Protein AF-A0A2R5FMZ6-F1 (afdb_monomer_lite)

Secondary structure (DSSP, 8-state):
--HHHHHHHHHHH--HHHHHHHHT--GGGS-HHHHHHHHHHHHHHHHHHTTTTTSHHHHHH--TT-PBP-TTTTBTTBEEEEEE-TTSSSEEEEEE-SSHHHHHHHHHHHTTSTTSTTGGGG-SSHHHHHHHHHHTTS---TTHHHHHHTTHHHHHHHHHHHHHTT--S---S-EEEE--SEEETT-EEEEEEE--GGGTT-EEEEEETTB--S--EEPPTTSEEEEEEE-SS-EEEEEEEEETTEEEEEEEEEE----GGG--

Sequence (264 aa):
MSLLDDLVKNYFNKDLATVFIKVGIANEKITEINRQSLKEVTLAQWLLESARGKSDLAVNANNFAGLKWRFPDMKGFAEPLKIRVPSEPEEVEFCKFTDIDAFIIGYWKFLTRTPYKGLEDYTNTPENFLGFLKAKGYSSDPKYVSKVVDLLPEAQKLLANAGRVTIPASVEQLQLIRAPKEVELGQNFRVEGVARLADSGKVLSIMIDDQFPVASVTINQDGKWQFDFVFKQEGDRRMIITINDQTLEIRIKVVVPFDHKDIT

Radius of gyration: 20.72 Å; chains: 1; bounding box: 57×55×51 Å

pLDDT: mean 87.71, std 12.86, range [38.38, 98.75]

InterPro domains:
  IPR002901 Mannosyl-glycoprotein endo-beta-N-acetylglucosamidase-like domain [PF01832] (38-154)
  IPR051056 Glycosyl Hydrolase Family 73 [PTHR33308] (38-153)

Structure (mmCIF, N/CA/C/O backbone):
data_AF-A0A2R5FMZ6-F1
#
_entry.id   AF-A0A2R5FMZ6-F1
#
loop_
_atom_site.group_PDB
_atom_site.id
_atom_site.type_symbol
_atom_site.label_atom_id
_atom_site.label_alt_id
_atom_site.label_comp_id
_atom_site.label_asym_id
_atom_site.label_entity_id
_atom_site.label_seq_id
_atom_site.pdbx_PDB_ins_code
_atom_site.Cartn_x
_atom_site.Cartn_y
_atom_site.Cartn_z
_atom_site.occupancy
_atom_site.B_iso_or_equiv
_atom_site.auth_seq_id
_atom_site.auth_comp_id
_atom_site.auth_asym_id
_atom_site.auth_atom_id
_atom_site.pdbx_PDB_model_num
ATOM 1 N N . MET A 1 1 ? -0.471 19.942 -9.710 1.00 60.69 1 MET A N 1
ATOM 2 C CA . MET A 1 1 ? -0.499 18.726 -8.872 1.00 60.69 1 MET A CA 1
ATOM 3 C C . MET A 1 1 ? 0.862 18.074 -9.043 1.00 60.69 1 MET A C 1
ATOM 5 O O . MET A 1 1 ? 1.363 18.110 -10.163 1.00 60.69 1 MET A O 1
ATOM 9 N N . SER A 1 2 ? 1.542 17.663 -7.971 1.00 90.12 2 SER A N 1
ATOM 10 C CA . SER A 1 2 ? 2.847 17.002 -8.117 1.00 90.12 2 SER A CA 1
ATOM 11 C C . SER A 1 2 ? 2.657 15.547 -8.558 1.00 90.12 2 SER A C 1
ATOM 13 O O . SER A 1 2 ? 1.610 14.963 -8.292 1.00 90.12 2 SER A O 1
ATOM 15 N N . LEU A 1 3 ? 3.674 14.936 -9.177 1.00 95.44 3 LEU A N 1
ATOM 16 C CA . LEU A 1 3 ? 3.621 13.519 -9.565 1.00 95.44 3 LEU A CA 1
ATOM 17 C C . LEU A 1 3 ? 3.332 12.601 -8.361 1.00 95.44 3 LEU A C 1
ATOM 19 O O . LEU A 1 3 ? 2.659 11.581 -8.490 1.00 95.44 3 LEU A O 1
ATOM 23 N N . LEU A 1 4 ? 3.808 12.990 -7.174 1.00 96.81 4 LEU A N 1
ATOM 24 C CA . LEU A 1 4 ? 3.485 12.313 -5.924 1.00 96.81 4 LEU A CA 1
ATOM 25 C C . LEU A 1 4 ? 1.994 12.414 -5.586 1.00 96.81 4 LEU A C 1
ATOM 27 O O . LEU A 1 4 ? 1.394 11.409 -5.221 1.00 96.81 4 LEU A O 1
ATOM 31 N N . ASP A 1 5 ? 1.395 13.599 -5.704 1.00 94.06 5 ASP A N 1
ATOM 32 C CA . ASP A 1 5 ? -0.034 13.784 -5.426 1.00 94.06 5 ASP A CA 1
ATOM 33 C C . ASP A 1 5 ? -0.886 12.925 -6.368 1.00 94.06 5 ASP A C 1
ATOM 35 O O . ASP A 1 5 ? -1.843 12.287 -5.926 1.00 94.06 5 ASP A O 1
ATOM 39 N N . ASP A 1 6 ? -0.504 12.852 -7.647 1.00 95.44 6 ASP A N 1
ATOM 40 C CA . ASP A 1 6 ? -1.179 12.012 -8.636 1.00 95.44 6 ASP A CA 1
ATOM 41 C C . ASP A 1 6 ? -1.021 10.520 -8.301 1.00 95.44 6 ASP A C 1
ATOM 43 O O . ASP A 1 6 ? -1.998 9.770 -8.380 1.00 95.44 6 ASP A O 1
ATOM 47 N N . LEU A 1 7 ? 0.167 10.081 -7.863 1.00 97.81 7 LEU A N 1
ATOM 48 C CA . LEU A 1 7 ? 0.397 8.706 -7.402 1.00 97.81 7 LEU A CA 1
ATOM 49 C C . LEU A 1 7 ? -0.499 8.370 -6.211 1.00 97.81 7 LEU A C 1
ATOM 51 O O . LEU A 1 7 ? -1.211 7.366 -6.234 1.00 97.81 7 LEU A O 1
ATOM 55 N N . VAL A 1 8 ? -0.480 9.213 -5.177 1.00 96.56 8 VAL A N 1
ATOM 56 C CA . VAL A 1 8 ? -1.242 8.992 -3.944 1.00 96.56 8 VAL A CA 1
ATOM 57 C C . VAL A 1 8 ? -2.740 8.988 -4.245 1.00 96.56 8 VAL A C 1
ATOM 59 O O . VAL A 1 8 ? -3.447 8.099 -3.775 1.00 96.56 8 VAL A O 1
ATOM 62 N N . LYS A 1 9 ? -3.235 9.929 -5.060 1.00 91.25 9 LYS A N 1
ATOM 63 C CA . LYS A 1 9 ? -4.653 10.010 -5.431 1.00 91.25 9 LYS A CA 1
ATOM 64 C C . LYS A 1 9 ? -5.105 8.795 -6.236 1.00 91.25 9 LYS A C 1
ATOM 66 O O . LYS A 1 9 ? -6.158 8.233 -5.936 1.00 91.25 9 LYS A O 1
ATOM 71 N N . ASN A 1 10 ? -4.338 8.376 -7.243 1.00 94.62 10 ASN A N 1
ATOM 72 C CA . ASN A 1 10 ? -4.675 7.177 -8.011 1.00 94.62 10 ASN A CA 1
ATOM 73 C C . ASN A 1 10 ? -4.656 5.947 -7.109 1.00 94.62 10 ASN A C 1
ATOM 75 O O . ASN A 1 10 ? -5.621 5.186 -7.092 1.00 94.62 10 ASN A O 1
ATOM 79 N N . TYR A 1 11 ? -3.607 5.786 -6.300 1.00 96.50 11 TYR A N 1
ATOM 80 C CA . TYR A 1 11 ? -3.463 4.596 -5.478 1.00 96.50 11 TYR A CA 1
ATOM 81 C C . TYR A 1 11 ? -4.500 4.506 -4.359 1.00 96.50 11 TYR A C 1
ATOM 83 O O . TYR A 1 11 ? -5.050 3.430 -4.121 1.00 96.50 11 TYR A O 1
ATOM 91 N N . PHE A 1 12 ? -4.850 5.631 -3.732 1.00 90.06 12 PHE A N 1
ATOM 92 C CA . PHE A 1 12 ? -5.949 5.705 -2.772 1.00 90.06 12 PHE A CA 1
ATOM 93 C C . PHE A 1 12 ? -7.247 5.135 -3.364 1.00 90.06 12 PHE A C 1
ATOM 95 O O . PHE A 1 12 ? -7.858 4.265 -2.745 1.00 90.06 12 PHE A O 1
ATOM 102 N N . ASN A 1 13 ? -7.591 5.519 -4.596 1.00 87.25 13 ASN A N 1
ATOM 103 C CA . ASN A 1 13 ? -8.814 5.089 -5.280 1.00 87.25 13 ASN A CA 1
ATOM 104 C C . ASN A 1 13 ? -8.771 3.655 -5.845 1.00 87.25 13 ASN A C 1
ATOM 106 O O . ASN A 1 13 ? -9.793 3.162 -6.320 1.00 87.25 13 ASN A O 1
ATOM 110 N N . LYS A 1 14 ? -7.623 2.960 -5.826 1.00 92.31 14 LYS A N 1
ATOM 111 C CA . LYS A 1 14 ? -7.544 1.577 -6.324 1.00 92.31 14 LYS A CA 1
ATOM 112 C C . LYS A 1 14 ? -8.084 0.575 -5.320 1.00 92.31 14 LYS A C 1
ATOM 114 O O . LYS A 1 14 ? -7.561 0.457 -4.217 1.00 92.31 14 LYS A O 1
ATOM 119 N N . ASP A 1 15 ? -9.047 -0.234 -5.731 1.00 90.31 15 ASP A N 1
ATOM 120 C CA . ASP A 1 15 ? -9.374 -1.456 -5.005 1.00 90.31 15 ASP A CA 1
ATOM 121 C C . ASP A 1 15 ? -8.299 -2.524 -5.270 1.00 90.31 15 ASP A C 1
ATOM 123 O O . ASP A 1 15 ? -8.162 -3.033 -6.387 1.00 90.31 15 ASP A O 1
ATOM 127 N N . LEU A 1 16 ? -7.524 -2.863 -4.236 1.00 94.81 16 LEU A N 1
ATOM 128 C CA . LEU A 1 16 ? -6.476 -3.875 -4.349 1.00 94.81 16 LEU A CA 1
ATOM 129 C C . LEU A 1 16 ? -7.032 -5.274 -4.612 1.00 94.81 16 LEU A C 1
ATOM 131 O O . LEU A 1 16 ? -6.341 -6.050 -5.263 1.00 94.81 16 LEU A O 1
ATOM 135 N N . ALA A 1 17 ? -8.262 -5.595 -4.198 1.00 92.88 17 ALA A N 1
ATOM 136 C CA . ALA A 1 17 ? -8.852 -6.893 -4.518 1.00 92.88 17 ALA A CA 1
ATOM 137 C C . ALA A 1 17 ? -9.026 -7.048 -6.036 1.00 92.88 17 ALA A C 1
ATOM 139 O O . ALA A 1 17 ? -8.577 -8.034 -6.624 1.00 92.88 17 ALA A O 1
ATOM 140 N N . THR A 1 18 ? -9.576 -6.022 -6.691 1.00 95.62 18 THR A N 1
ATOM 141 C CA . THR A 1 18 ? -9.684 -5.964 -8.155 1.00 95.62 18 THR A CA 1
ATOM 142 C C . THR A 1 18 ? -8.315 -6.043 -8.842 1.00 95.62 18 THR A C 1
ATOM 144 O O . THR A 1 18 ? -8.158 -6.760 -9.834 1.00 95.62 18 THR A O 1
ATOM 147 N N . VAL A 1 19 ? -7.296 -5.347 -8.319 1.00 98.00 19 VAL A N 1
ATOM 148 C CA . VAL A 1 19 ? -5.931 -5.420 -8.872 1.00 98.00 19 VAL A CA 1
ATOM 149 C C . VAL A 1 19 ? -5.353 -6.829 -8.733 1.00 98.00 19 VAL A C 1
ATOM 151 O O . VAL A 1 19 ? -4.803 -7.349 -9.701 1.00 98.00 19 VAL A O 1
ATOM 154 N N . PHE A 1 20 ? -5.505 -7.467 -7.572 1.00 98.06 20 PHE A N 1
ATOM 155 C CA . PHE A 1 20 ? -4.983 -8.807 -7.294 1.00 98.06 20 PHE A CA 1
ATOM 156 C C . PHE A 1 20 ? -5.598 -9.858 -8.210 1.00 98.06 20 PHE A C 1
ATOM 158 O O . PHE A 1 20 ? -4.856 -10.615 -8.836 1.00 98.06 20 PHE A O 1
ATOM 165 N N . ILE A 1 21 ? -6.923 -9.827 -8.383 1.00 96.69 21 ILE A N 1
ATOM 166 C CA . ILE A 1 21 ? -7.630 -10.694 -9.335 1.00 96.69 21 ILE A CA 1
ATOM 167 C C . ILE A 1 21 ? -7.072 -10.495 -10.749 1.00 96.69 21 ILE A C 1
ATOM 169 O O . ILE A 1 21 ? -6.773 -11.466 -11.441 1.00 96.69 21 ILE A O 1
ATOM 173 N N . LYS A 1 22 ? -6.863 -9.239 -11.168 1.00 97.00 22 LYS A N 1
ATOM 174 C CA . LYS A 1 22 ? -6.340 -8.916 -12.503 1.00 97.00 22 LYS A CA 1
ATOM 175 C C . LYS A 1 22 ? -4.936 -9.474 -12.751 1.00 97.00 22 LYS A C 1
ATOM 177 O O . LYS A 1 22 ? -4.629 -9.839 -13.885 1.00 97.00 22 LYS A O 1
ATOM 182 N N . VAL A 1 23 ? -4.072 -9.504 -11.737 1.00 96.81 23 VAL A N 1
ATOM 183 C CA . VAL A 1 23 ? -2.671 -9.935 -11.903 1.00 96.81 23 VAL A CA 1
ATOM 184 C C . VAL A 1 23 ? -2.416 -11.393 -11.513 1.00 96.81 23 VAL A C 1
ATOM 186 O O . VAL A 1 23 ? -1.332 -11.901 -11.807 1.00 96.81 23 VAL A O 1
ATOM 189 N N . GLY A 1 24 ? -3.399 -12.068 -10.912 1.00 95.31 24 GLY A N 1
ATOM 190 C CA . GLY A 1 24 ? -3.307 -13.467 -10.487 1.00 95.31 24 GLY A CA 1
ATOM 191 C C . GLY A 1 24 ? -2.713 -13.664 -9.090 1.00 95.31 24 GLY A C 1
ATOM 192 O O . GLY A 1 24 ? -2.062 -14.677 -8.850 1.00 95.31 24 GLY A O 1
ATOM 193 N N . ILE A 1 25 ? -2.899 -12.702 -8.182 1.00 96.62 25 ILE A N 1
ATOM 194 C CA . ILE A 1 25 ? -2.632 -12.883 -6.746 1.00 96.62 25 ILE A CA 1
ATOM 195 C C . ILE A 1 25 ? -3.875 -13.515 -6.108 1.00 96.62 25 ILE A C 1
ATOM 197 O O . ILE A 1 25 ? -4.990 -13.069 -6.379 1.00 96.62 25 ILE A O 1
ATOM 201 N N . ALA A 1 26 ? -3.672 -14.522 -5.254 1.00 93.19 26 ALA A N 1
ATOM 202 C CA . ALA A 1 26 ? -4.713 -15.229 -4.503 1.00 93.19 26 ALA A CA 1
ATOM 203 C C . ALA A 1 26 ? -5.393 -14.303 -3.475 1.00 93.19 26 ALA A C 1
ATOM 205 O O . ALA A 1 26 ? -5.078 -14.312 -2.285 1.00 93.19 26 ALA A O 1
ATOM 206 N N . ASN A 1 27 ? -6.293 -13.438 -3.947 1.00 90.69 27 ASN A N 1
ATOM 207 C CA . ASN A 1 27 ? -6.962 -12.416 -3.143 1.00 90.69 27 ASN A CA 1
ATOM 208 C C . ASN A 1 27 ? -7.737 -13.006 -1.954 1.00 90.69 27 ASN A C 1
ATOM 210 O O . ASN A 1 27 ? -7.833 -12.366 -0.914 1.00 90.69 27 ASN A O 1
ATOM 214 N N . GLU A 1 28 ? -8.271 -14.215 -2.096 1.00 89.62 28 GLU A N 1
ATOM 215 C CA . GLU A 1 28 ? -8.977 -14.959 -1.054 1.00 89.62 28 GLU A CA 1
ATOM 216 C C . GLU A 1 28 ? -8.102 -15.301 0.159 1.00 89.62 28 GLU A C 1
ATOM 218 O O . GLU A 1 28 ? -8.626 -15.462 1.256 1.00 89.62 28 GLU A O 1
ATOM 223 N N . LYS A 1 29 ? -6.776 -15.355 -0.014 1.00 90.12 29 LYS A N 1
ATOM 224 C CA . LYS A 1 29 ? -5.817 -15.561 1.079 1.00 90.12 29 LYS A CA 1
ATOM 225 C C . LYS A 1 29 ? -5.419 -14.267 1.789 1.00 90.12 29 LYS A C 1
ATOM 227 O O . LYS A 1 29 ? -4.730 -14.309 2.802 1.00 90.12 29 LYS A O 1
ATOM 232 N N . ILE A 1 30 ? -5.821 -13.111 1.261 1.00 87.94 30 ILE A N 1
ATOM 233 C CA . ILE A 1 30 ? -5.448 -11.805 1.802 1.00 87.94 30 ILE A CA 1
ATOM 234 C C . ILE A 1 30 ? -6.707 -11.151 2.364 1.00 87.94 30 ILE A C 1
ATOM 236 O O . ILE A 1 30 ? -7.665 -10.862 1.648 1.00 87.94 30 ILE A O 1
ATOM 240 N N . THR A 1 31 ? -6.723 -10.891 3.666 1.00 78.00 31 THR A N 1
ATOM 241 C CA . THR A 1 31 ? -7.866 -10.247 4.321 1.00 78.00 31 THR A CA 1
ATOM 242 C C . THR A 1 31 ? -8.012 -8.787 3.880 1.00 78.00 31 THR A C 1
ATOM 244 O O . THR A 1 31 ? -7.095 -8.168 3.337 1.00 78.00 31 THR A O 1
ATOM 247 N N . GLU A 1 32 ? -9.180 -8.193 4.125 1.00 76.56 32 GLU A N 1
ATOM 248 C CA . GLU A 1 32 ? -9.410 -6.770 3.840 1.00 76.56 32 GLU A CA 1
ATOM 249 C C . GLU A 1 32 ? -8.460 -5.860 4.628 1.00 76.56 32 GLU A C 1
ATOM 251 O O . GLU A 1 32 ? -7.911 -4.907 4.071 1.00 76.56 32 GLU A O 1
ATOM 256 N N . ILE A 1 33 ? -8.191 -6.203 5.893 1.00 70.31 33 ILE A N 1
ATOM 257 C CA . ILE A 1 33 ? -7.246 -5.461 6.729 1.00 70.31 33 ILE A CA 1
ATOM 258 C C . ILE A 1 33 ? -5.810 -5.579 6.203 1.00 70.31 33 ILE A C 1
ATOM 260 O O . ILE A 1 33 ? -5.118 -4.561 6.116 1.00 70.31 33 ILE A O 1
ATOM 264 N N . ASN A 1 34 ? -5.400 -6.767 5.744 1.00 81.12 34 ASN A N 1
ATOM 265 C CA . ASN A 1 34 ? -4.085 -6.972 5.138 1.00 81.12 34 ASN A CA 1
ATOM 266 C C . ASN A 1 34 ? -3.967 -6.209 3.818 1.00 81.12 34 ASN A C 1
ATOM 268 O O . ASN A 1 34 ? -2.952 -5.563 3.590 1.00 81.12 34 ASN A O 1
ATOM 272 N N . ARG A 1 35 ? -5.009 -6.177 2.971 1.00 88.31 35 ARG A N 1
ATOM 273 C CA . ARG A 1 35 ? -5.008 -5.342 1.753 1.00 88.31 35 ARG A CA 1
ATOM 274 C C . ARG A 1 35 ? -4.783 -3.870 2.078 1.00 88.31 35 ARG A C 1
ATOM 276 O O . ARG A 1 35 ? -3.983 -3.209 1.420 1.00 88.31 35 ARG A O 1
ATOM 283 N N . GLN A 1 36 ? -5.450 -3.344 3.098 1.00 82.62 36 GLN A N 1
ATOM 284 C CA . GLN A 1 36 ? -5.252 -1.949 3.468 1.00 82.62 36 GLN A CA 1
ATOM 285 C C . GLN A 1 36 ? -3.844 -1.697 4.041 1.00 82.62 36 GLN A C 1
ATOM 287 O O . GLN A 1 36 ? -3.211 -0.710 3.668 1.00 82.62 36 GLN A O 1
ATOM 292 N N . SER A 1 37 ? -3.312 -2.610 4.863 1.00 81.56 37 SER A N 1
ATOM 293 C CA . SER A 1 37 ? -1.918 -2.550 5.331 1.00 81.56 37 SER A CA 1
ATOM 294 C C . SER A 1 37 ? -0.919 -2.598 4.165 1.00 81.56 37 SER A C 1
ATOM 296 O O . SER A 1 37 ? 0.002 -1.782 4.097 1.00 81.56 37 SER A O 1
ATOM 298 N N . LEU A 1 38 ? -1.159 -3.470 3.179 1.00 95.88 38 LEU A N 1
ATOM 299 C CA . LEU A 1 38 ? -0.378 -3.565 1.949 1.00 95.88 38 LEU A CA 1
ATOM 300 C C . LEU A 1 38 ? -0.382 -2.247 1.169 1.00 95.88 38 LEU A C 1
ATOM 302 O O . LEU A 1 38 ? 0.663 -1.833 0.672 1.00 95.88 38 LEU A O 1
ATOM 306 N N . LYS A 1 39 ? -1.520 -1.550 1.084 1.00 94.56 39 LYS A N 1
ATOM 307 C CA . LYS A 1 39 ? -1.599 -0.238 0.425 1.00 94.56 39 LYS A CA 1
ATOM 308 C C . LYS A 1 39 ? -0.690 0.796 1.102 1.00 94.56 39 LYS A C 1
ATOM 310 O O . LYS A 1 39 ? 0.013 1.538 0.424 1.00 94.56 39 LYS A O 1
ATOM 315 N N . GLU A 1 40 ? -0.660 0.822 2.429 1.00 92.50 40 GLU A N 1
ATOM 316 C CA . GLU A 1 40 ? 0.179 1.751 3.196 1.00 92.50 40 GLU A CA 1
ATOM 317 C C . GLU A 1 40 ? 1.671 1.439 3.042 1.00 92.50 40 GLU A C 1
ATOM 319 O O . GLU A 1 40 ? 2.455 2.328 2.704 1.00 92.50 40 GLU A O 1
ATOM 324 N N . VAL A 1 41 ? 2.066 0.175 3.229 1.00 97.75 41 VAL A N 1
ATOM 325 C CA . VAL A 1 41 ? 3.480 -0.229 3.163 1.00 97.75 41 VAL A CA 1
ATOM 326 C C . VAL A 1 41 ? 4.058 -0.131 1.757 1.00 97.75 41 VAL A C 1
ATOM 328 O O . VAL A 1 41 ? 5.199 0.294 1.593 1.00 97.75 41 VAL A O 1
ATOM 331 N N . THR A 1 42 ? 3.282 -0.454 0.723 1.00 98.56 42 THR A N 1
ATOM 332 C CA . THR A 1 42 ? 3.748 -0.310 -0.665 1.00 98.56 42 THR A CA 1
ATOM 333 C C . THR A 1 42 ? 3.846 1.152 -1.076 1.00 98.56 42 THR A C 1
ATOM 335 O O . THR A 1 42 ? 4.808 1.514 -1.747 1.00 98.56 42 THR A O 1
ATOM 338 N N . LEU A 1 43 ? 2.953 2.032 -0.604 1.00 98.75 43 LEU A N 1
ATOM 339 C CA . LEU A 1 43 ? 3.155 3.464 -0.804 1.00 98.75 43 LEU A CA 1
ATOM 340 C C . LEU A 1 43 ? 4.432 3.937 -0.099 1.00 98.75 43 LEU A C 1
ATOM 342 O O . LEU A 1 43 ? 5.230 4.625 -0.727 1.00 98.75 43 LEU A O 1
ATOM 346 N N . ALA A 1 44 ? 4.668 3.543 1.157 1.00 98.62 44 ALA A N 1
ATOM 347 C CA . ALA A 1 44 ? 5.901 3.876 1.876 1.00 98.62 44 ALA A CA 1
ATOM 348 C C . ALA A 1 44 ? 7.156 3.395 1.125 1.00 98.62 44 ALA A C 1
ATOM 350 O O . ALA A 1 44 ? 8.135 4.134 1.006 1.00 98.62 44 ALA A O 1
ATOM 351 N N . GLN A 1 45 ? 7.097 2.193 0.544 1.00 98.69 45 GLN A N 1
ATOM 352 C CA . GLN A 1 45 ? 8.146 1.662 -0.321 1.00 98.69 45 GLN A CA 1
ATOM 353 C C . GLN A 1 45 ? 8.373 2.585 -1.523 1.00 98.69 45 GLN A C 1
ATOM 355 O O . GLN A 1 45 ? 9.497 3.002 -1.782 1.00 98.69 45 GLN A O 1
ATOM 360 N N . TRP A 1 46 ? 7.312 2.980 -2.226 1.00 98.75 46 TRP A N 1
ATOM 361 C CA . TRP A 1 46 ? 7.424 3.857 -3.390 1.00 98.75 46 TRP A CA 1
ATOM 362 C C . TRP A 1 46 ? 7.915 5.260 -3.026 1.00 98.75 46 TRP A C 1
ATOM 364 O O . TRP A 1 46 ? 8.654 5.855 -3.807 1.00 98.75 46 TRP A O 1
ATOM 374 N N . LEU A 1 47 ? 7.589 5.791 -1.842 1.00 98.75 47 LEU A N 1
ATOM 375 C CA . LEU A 1 47 ? 8.156 7.057 -1.355 1.00 98.75 47 LEU A CA 1
ATOM 376 C C . LEU A 1 47 ? 9.683 6.979 -1.243 1.00 98.75 47 LEU A C 1
ATOM 378 O O . LEU A 1 47 ? 10.365 7.929 -1.640 1.00 98.75 47 LEU A O 1
ATOM 382 N N . LEU A 1 48 ? 10.208 5.862 -0.728 1.00 98.50 48 LEU A N 1
ATOM 383 C CA . LEU A 1 48 ? 11.646 5.623 -0.612 1.00 98.50 48 LEU A CA 1
ATOM 384 C C . LEU A 1 48 ? 12.301 5.510 -1.993 1.00 98.50 48 LEU A C 1
ATOM 386 O O . LEU A 1 48 ? 13.208 6.278 -2.310 1.00 98.50 48 LEU A O 1
ATOM 390 N N . GLU A 1 49 ? 11.813 4.580 -2.813 1.00 97.75 49 GLU A N 1
ATOM 391 C CA . GLU A 1 49 ? 12.427 4.187 -4.092 1.00 97.75 49 GLU A CA 1
ATOM 392 C C . GLU A 1 49 ? 12.379 5.310 -5.142 1.00 97.75 49 GLU A C 1
ATOM 394 O O . GLU A 1 49 ? 13.273 5.449 -5.976 1.00 97.75 49 GLU A O 1
ATOM 399 N N . SER A 1 50 ? 11.344 6.153 -5.097 1.00 98.06 50 SER A N 1
ATOM 400 C CA . SER A 1 50 ? 11.160 7.247 -6.056 1.00 98.06 50 SER A CA 1
ATOM 401 C C . SER A 1 50 ? 11.654 8.605 -5.566 1.00 98.06 50 SER A C 1
ATOM 403 O O . SER A 1 50 ? 11.439 9.607 -6.251 1.00 98.06 50 SER A O 1
ATOM 405 N N . ALA A 1 51 ? 12.252 8.682 -4.372 1.00 97.44 51 ALA A N 1
ATOM 406 C CA . ALA A 1 51 ? 12.513 9.951 -3.690 1.00 97.44 51 ALA A CA 1
ATOM 407 C C . ALA A 1 51 ? 11.259 10.853 -3.652 1.00 97.44 51 ALA A C 1
ATOM 409 O O . ALA A 1 51 ? 11.324 12.052 -3.937 1.00 97.44 51 ALA A O 1
ATOM 410 N N . ARG A 1 52 ? 10.105 10.258 -3.311 1.00 97.94 52 ARG A N 1
ATOM 411 C CA . ARG A 1 52 ? 8.777 10.901 -3.312 1.00 97.94 52 ARG A CA 1
ATOM 412 C C . ARG A 1 52 ? 8.378 11.445 -4.693 1.00 97.94 52 ARG A C 1
ATOM 414 O O . ARG A 1 52 ? 7.967 12.595 -4.822 1.00 97.94 52 ARG A O 1
ATOM 421 N N . GLY A 1 53 ? 8.531 10.618 -5.726 1.00 97.56 53 GLY A N 1
ATOM 422 C CA . GLY A 1 53 ? 8.168 10.927 -7.112 1.00 97.56 53 GLY A CA 1
ATOM 423 C C . GLY A 1 53 ? 9.140 11.860 -7.839 1.00 97.56 53 GLY A C 1
ATOM 424 O O . GLY A 1 53 ? 8.762 12.454 -8.842 1.00 97.56 53 GLY A O 1
ATOM 425 N N . LYS A 1 54 ? 10.366 12.031 -7.332 1.00 97.44 54 LYS A N 1
ATOM 426 C CA . LYS A 1 54 ? 11.368 12.957 -7.888 1.00 97.44 54 LYS A CA 1
ATOM 427 C C . LYS A 1 54 ? 12.506 12.266 -8.635 1.00 97.44 54 LYS A C 1
ATOM 429 O O . LYS A 1 54 ? 13.296 12.956 -9.266 1.00 97.44 54 LYS A O 1
ATOM 434 N N . SER A 1 55 ? 12.633 10.942 -8.541 1.00 95.19 55 SER A N 1
ATOM 435 C CA . SER A 1 55 ? 13.670 10.209 -9.269 1.00 95.19 55 SER A CA 1
ATOM 436 C C . SER A 1 55 ? 13.428 10.254 -10.780 1.00 95.19 55 SER A C 1
ATOM 438 O O . SER A 1 55 ? 12.281 10.278 -11.231 1.00 95.19 55 SER A O 1
ATOM 440 N N . ASP A 1 56 ? 14.500 10.191 -11.572 1.00 93.62 56 ASP A N 1
ATOM 441 C CA . ASP A 1 56 ? 14.402 10.197 -13.039 1.00 93.62 56 ASP A CA 1
ATOM 442 C C . ASP A 1 56 ? 13.525 9.056 -13.570 1.00 93.62 56 ASP A C 1
ATOM 444 O O . ASP A 1 56 ? 12.791 9.234 -14.541 1.00 93.62 56 ASP A O 1
ATOM 448 N N . LEU A 1 57 ? 13.562 7.890 -12.914 1.00 95.38 57 LEU A N 1
ATOM 449 C CA . LEU A 1 57 ? 12.707 6.747 -13.240 1.00 95.38 57 LEU A CA 1
ATOM 450 C C . LEU A 1 57 ? 11.227 7.013 -12.943 1.00 95.38 57 LEU A C 1
ATOM 452 O O . LEU A 1 57 ? 10.365 6.623 -13.731 1.00 95.38 57 LEU A O 1
ATOM 456 N N . ALA A 1 58 ? 10.912 7.687 -11.837 1.00 97.38 58 ALA A N 1
ATOM 457 C CA . ALA A 1 58 ? 9.536 8.063 -11.541 1.00 97.38 58 ALA A CA 1
ATOM 458 C C . ALA A 1 58 ? 9.024 9.085 -12.564 1.00 97.38 58 ALA A C 1
ATOM 460 O O . ALA A 1 58 ? 7.976 8.869 -13.165 1.00 97.38 58 ALA A O 1
ATOM 461 N N . VAL A 1 59 ? 9.800 10.141 -12.821 1.00 96.62 59 VAL A N 1
ATOM 462 C CA . VAL A 1 59 ? 9.408 11.249 -13.704 1.00 96.62 59 VAL A CA 1
ATOM 463 C C . VAL A 1 59 ? 9.282 10.812 -15.164 1.00 96.62 59 VAL A C 1
ATOM 465 O O . VAL A 1 59 ? 8.297 11.138 -15.818 1.00 96.62 59 VAL A O 1
ATOM 468 N N . ASN A 1 60 ? 10.257 10.063 -15.684 1.00 95.44 60 ASN A N 1
ATOM 469 C CA . ASN A 1 60 ? 10.333 9.771 -17.119 1.00 95.44 60 ASN A CA 1
ATOM 470 C C . ASN A 1 60 ? 9.739 8.410 -17.507 1.00 95.44 60 ASN A C 1
ATOM 472 O O . ASN A 1 60 ? 9.534 8.143 -18.694 1.00 95.44 60 ASN A O 1
ATOM 476 N N . ALA A 1 61 ? 9.489 7.532 -16.530 1.00 97.44 61 ALA A N 1
ATOM 477 C CA . ALA A 1 61 ? 9.052 6.163 -16.785 1.00 97.44 61 ALA A CA 1
ATOM 478 C C . ALA A 1 61 ? 7.863 5.705 -15.927 1.00 97.44 61 ALA A C 1
ATOM 480 O 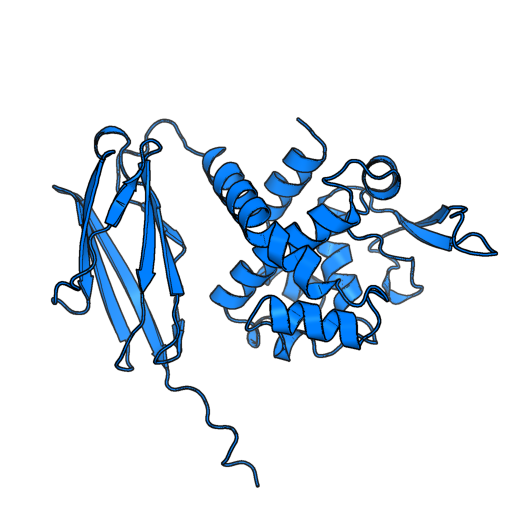O . ALA A 1 61 ? 7.490 4.533 -16.009 1.00 97.44 61 ALA A O 1
ATOM 481 N N . ASN A 1 62 ? 7.280 6.591 -15.104 1.00 98.44 62 ASN A N 1
ATOM 482 C CA . ASN A 1 62 ? 6.245 6.256 -14.119 1.00 98.44 62 ASN A CA 1
ATOM 483 C C . ASN A 1 62 ? 6.644 5.063 -13.230 1.00 98.44 62 ASN A C 1
ATOM 485 O O . ASN A 1 62 ? 5.800 4.296 -12.781 1.00 98.44 62 ASN A O 1
ATOM 489 N N . ASN A 1 63 ? 7.942 4.859 -12.993 1.00 98.44 63 ASN A N 1
ATOM 490 C CA . ASN A 1 63 ? 8.448 3.704 -12.263 1.00 98.44 63 ASN A CA 1
ATOM 491 C C . ASN A 1 63 ? 8.875 4.118 -10.856 1.00 98.44 63 ASN A C 1
ATOM 493 O O . ASN A 1 63 ? 10.039 4.426 -10.596 1.00 98.44 63 ASN A O 1
ATOM 497 N N . PHE A 1 64 ? 7.911 4.116 -9.937 1.00 98.62 64 PHE A N 1
ATOM 498 C CA . PHE A 1 64 ? 8.118 4.586 -8.566 1.00 98.62 64 PHE A CA 1
ATOM 499 C C . PHE A 1 64 ? 8.799 3.564 -7.653 1.00 98.62 64 PHE A C 1
ATOM 501 O O . PHE A 1 64 ? 9.105 3.889 -6.513 1.00 98.62 64 PHE A O 1
ATOM 508 N N . ALA A 1 65 ? 9.023 2.342 -8.138 1.00 98.00 65 ALA A N 1
ATOM 509 C CA . ALA A 1 65 ? 9.567 1.235 -7.357 1.00 98.00 65 ALA A CA 1
ATOM 510 C C . ALA A 1 65 ? 10.904 0.706 -7.907 1.00 98.00 65 ALA A C 1
ATOM 512 O O . ALA A 1 65 ? 11.388 -0.324 -7.444 1.00 98.00 65 ALA A 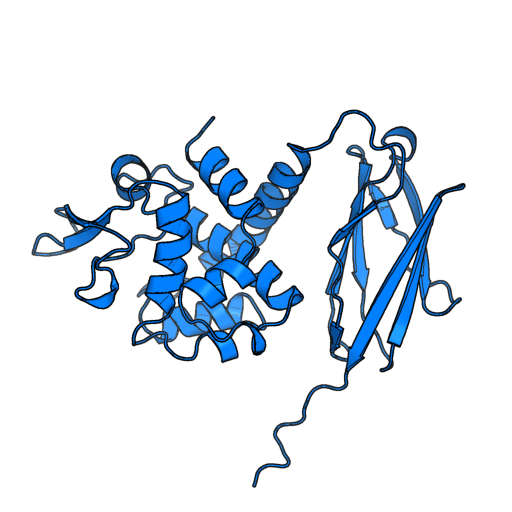O 1
ATOM 513 N N . GLY A 1 66 ? 11.479 1.372 -8.918 1.00 96.19 66 GLY A N 1
ATOM 514 C CA . GLY A 1 66 ? 12.753 0.972 -9.522 1.00 96.19 66 GLY A CA 1
ATOM 515 C C . GLY A 1 66 ? 12.710 -0.399 -10.207 1.00 96.19 66 GLY A C 1
ATOM 516 O O . GLY A 1 66 ? 13.718 -1.103 -10.255 1.00 96.19 66 GLY A O 1
ATOM 517 N N . LEU A 1 67 ? 11.549 -0.814 -10.725 1.00 97.12 67 LEU A N 1
ATOM 518 C CA . LEU A 1 67 ? 11.358 -2.159 -11.267 1.00 97.12 67 LEU A CA 1
ATOM 519 C C . LEU A 1 67 ? 12.197 -2.356 -12.527 1.00 97.12 67 LEU A C 1
ATOM 521 O O . LEU A 1 67 ? 11.967 -1.696 -13.544 1.00 97.12 67 LEU A O 1
ATOM 525 N N . LYS A 1 68 ? 13.153 -3.285 -12.468 1.00 95.19 68 LYS A N 1
ATOM 526 C CA . LYS A 1 68 ? 13.908 -3.717 -13.645 1.00 95.19 68 LYS A CA 1
ATOM 527 C C . LYS A 1 68 ? 12.972 -4.463 -14.606 1.00 95.19 68 LYS A C 1
ATOM 529 O O . LYS A 1 68 ? 12.128 -5.249 -14.171 1.00 95.19 68 LYS A O 1
ATOM 534 N N . TRP A 1 69 ? 13.150 -4.255 -15.906 1.00 97.31 69 TRP A N 1
ATOM 535 C CA . TRP A 1 69 ? 12.421 -4.980 -16.940 1.00 97.31 69 TRP A CA 1
ATOM 536 C C . TRP A 1 69 ? 12.704 -6.477 -16.837 1.00 97.31 69 TRP A C 1
ATOM 538 O O . TRP A 1 69 ? 13.829 -6.912 -16.558 1.00 97.31 69 TRP A O 1
ATOM 548 N N . ARG A 1 70 ? 11.664 -7.286 -17.033 1.00 96.25 70 ARG A N 1
ATOM 549 C CA . ARG A 1 70 ? 11.790 -8.738 -17.018 1.00 96.25 70 ARG A CA 1
ATOM 550 C C . ARG A 1 70 ? 10.906 -9.372 -18.078 1.00 96.25 70 ARG A C 1
ATOM 552 O O . ARG A 1 70 ? 9.688 -9.464 -17.921 1.00 96.25 70 ARG A O 1
ATOM 559 N N . PHE A 1 71 ? 11.543 -9.835 -19.140 1.00 93.88 71 PHE A N 1
ATOM 560 C CA . PHE A 1 71 ? 10.895 -10.623 -20.173 1.00 93.88 71 PHE A CA 1
ATOM 561 C C . PHE A 1 71 ? 10.772 -12.098 -19.735 1.00 93.88 71 PHE A C 1
ATOM 563 O O . PHE A 1 71 ? 11.721 -12.617 -19.147 1.00 93.88 71 PHE A O 1
ATOM 570 N N . PRO A 1 72 ? 9.655 -12.791 -20.030 1.00 95.19 72 PRO A N 1
ATOM 571 C CA . PRO A 1 72 ? 8.447 -12.290 -20.692 1.00 95.19 72 PRO A CA 1
ATOM 572 C C . PRO A 1 72 ? 7.419 -11.671 -19.731 1.00 95.19 72 PRO A C 1
ATOM 574 O O . PRO A 1 72 ? 6.438 -11.100 -20.191 1.00 95.19 72 PRO A O 1
ATOM 577 N N . ASP A 1 73 ? 7.611 -11.774 -18.417 1.00 95.38 73 ASP A N 1
ATOM 578 C CA . ASP A 1 73 ? 6.535 -11.547 -17.444 1.00 95.38 73 ASP A CA 1
ATOM 579 C C . ASP A 1 73 ? 5.981 -10.114 -17.383 1.00 95.38 73 ASP A C 1
ATOM 581 O O . ASP A 1 73 ? 4.828 -9.931 -16.996 1.00 95.38 73 ASP A O 1
ATOM 585 N N . MET A 1 74 ? 6.784 -9.105 -17.740 1.00 97.81 74 MET A N 1
ATOM 586 C CA . MET A 1 74 ? 6.353 -7.699 -17.784 1.00 97.81 74 MET A CA 1
ATOM 587 C C . MET A 1 74 ? 5.812 -7.273 -19.157 1.00 97.81 74 MET A C 1
ATOM 589 O O . MET A 1 74 ? 5.324 -6.149 -19.307 1.00 97.81 74 MET A O 1
ATOM 593 N N . LYS A 1 75 ? 5.847 -8.162 -20.160 1.00 96.81 75 LYS A N 1
ATOM 594 C CA . LYS A 1 75 ? 5.274 -7.899 -21.485 1.00 96.81 75 LYS A CA 1
ATOM 595 C C . LYS A 1 75 ? 3.766 -7.667 -21.361 1.00 96.81 75 LYS A C 1
ATOM 597 O O . LYS A 1 75 ? 3.056 -8.483 -20.785 1.00 96.81 75 LYS A O 1
ATOM 602 N N . GLY A 1 76 ? 3.288 -6.553 -21.916 1.00 95.94 76 GLY A N 1
ATOM 603 C CA . GLY A 1 76 ? 1.882 -6.136 -21.829 1.00 95.94 76 GLY A CA 1
ATOM 604 C C . GLY A 1 76 ? 1.529 -5.329 -20.573 1.00 95.94 76 GLY A C 1
ATOM 605 O O . GLY A 1 76 ? 0.411 -4.834 -20.483 1.00 95.94 76 GLY A O 1
ATOM 606 N N . PHE A 1 77 ? 2.470 -5.160 -19.637 1.00 97.25 77 PHE A N 1
ATOM 607 C CA . PHE A 1 77 ? 2.312 -4.315 -18.444 1.00 97.25 77 PHE A CA 1
ATOM 608 C C . PHE A 1 77 ? 3.239 -3.094 -18.457 1.00 97.25 77 PHE A C 1
ATOM 610 O O . PHE A 1 77 ? 2.917 -2.079 -17.849 1.00 97.25 77 PHE A O 1
ATOM 617 N N . ALA A 1 78 ? 4.381 -3.193 -19.136 1.00 98.19 78 ALA A N 1
ATOM 618 C CA . ALA A 1 78 ? 5.335 -2.109 -19.334 1.00 98.19 78 ALA A CA 1
ATOM 619 C C . ALA A 1 78 ? 6.087 -2.286 -20.663 1.00 98.19 78 ALA A C 1
ATOM 621 O O . ALA A 1 78 ? 5.964 -3.317 -21.332 1.00 98.19 78 ALA A O 1
ATOM 622 N N . GLU A 1 79 ? 6.910 -1.298 -20.996 1.00 97.94 79 GLU A N 1
ATOM 623 C CA . GLU A 1 79 ? 7.929 -1.363 -22.045 1.00 97.94 79 GLU A CA 1
ATOM 624 C C . GLU A 1 79 ? 9.337 -1.316 -21.425 1.00 97.94 79 GLU A C 1
ATOM 626 O O . GLU A 1 79 ? 9.507 -0.748 -20.342 1.00 97.94 79 GLU A O 1
ATOM 631 N N . PRO A 1 80 ? 10.365 -1.896 -22.066 1.00 97.31 80 PRO A N 1
ATOM 632 C CA . PRO A 1 80 ? 11.741 -1.744 -21.609 1.00 97.31 80 PRO A CA 1
ATOM 633 C C . PRO A 1 80 ? 12.265 -0.330 -21.891 1.00 97.31 80 PRO A C 1
ATOM 635 O O . PRO A 1 80 ? 12.133 0.194 -22.995 1.00 97.31 80 PRO A O 1
ATOM 638 N N . LEU A 1 81 ? 12.935 0.261 -20.905 1.00 95.25 81 LEU A N 1
ATOM 639 C CA . LEU A 1 81 ? 13.706 1.493 -21.033 1.00 95.25 81 LEU A CA 1
ATOM 640 C C . LEU A 1 81 ? 15.144 1.230 -20.588 1.00 95.25 81 LEU A C 1
ATOM 642 O O . LEU A 1 81 ? 15.384 0.926 -19.420 1.00 95.25 81 LEU A O 1
ATOM 646 N N . LYS A 1 82 ? 16.100 1.352 -21.512 1.00 93.50 82 LYS A N 1
ATOM 647 C CA . LYS A 1 82 ? 17.530 1.224 -21.211 1.00 93.50 82 LYS A CA 1
ATOM 648 C C . LYS A 1 82 ? 18.042 2.487 -20.537 1.00 93.50 82 LYS A C 1
ATOM 650 O O . LYS A 1 82 ? 17.873 3.583 -21.064 1.00 93.50 82 LYS A O 1
ATOM 655 N N . ILE A 1 83 ? 18.666 2.321 -19.375 1.00 87.56 83 ILE A N 1
ATOM 656 C CA . ILE A 1 83 ? 19.292 3.407 -18.626 1.00 87.56 83 ILE A CA 1
ATOM 657 C C . ILE A 1 83 ? 20.701 2.987 -18.227 1.00 87.56 83 ILE A C 1
ATOM 659 O O . ILE A 1 83 ? 20.919 1.926 -17.637 1.00 87.56 83 ILE A O 1
ATOM 663 N N . ARG A 1 84 ? 21.668 3.865 -18.496 1.00 83.06 84 ARG A N 1
ATOM 664 C CA . ARG A 1 84 ? 23.009 3.769 -17.928 1.00 83.06 84 ARG A CA 1
ATOM 665 C C . ARG A 1 84 ? 22.966 4.242 -16.477 1.00 83.06 84 ARG A C 1
ATOM 667 O O . ARG A 1 84 ? 22.852 5.437 -16.225 1.00 83.06 84 ARG A O 1
ATOM 674 N N . VAL A 1 85 ? 23.069 3.318 -15.525 1.00 77.62 85 VAL A N 1
ATOM 675 C CA . VAL A 1 85 ? 23.213 3.672 -14.106 1.00 77.62 85 VAL A CA 1
ATOM 676 C C . VAL A 1 85 ? 24.684 3.576 -13.688 1.00 77.62 85 VAL A C 1
ATOM 678 O O . VAL A 1 85 ? 25.355 2.625 -14.089 1.00 77.62 85 VAL A O 1
ATOM 681 N N . PRO A 1 86 ? 25.209 4.517 -12.879 1.00 76.88 86 PRO A N 1
ATOM 682 C CA . PRO A 1 86 ? 26.621 4.509 -12.480 1.00 76.88 86 PRO A CA 1
ATOM 683 C C . PRO A 1 86 ? 27.058 3.248 -11.724 1.00 76.88 86 PRO A C 1
ATOM 685 O O . PRO A 1 86 ? 28.235 2.904 -11.722 1.00 76.88 86 PRO A O 1
ATOM 688 N N . SER A 1 87 ? 26.115 2.573 -11.064 1.00 75.31 87 SER A N 1
ATOM 689 C CA . SER A 1 87 ? 26.360 1.391 -10.237 1.00 75.31 87 SER A CA 1
ATOM 690 C C . SER A 1 87 ? 26.494 0.084 -11.019 1.00 75.31 87 SER A C 1
ATOM 692 O O . SER A 1 87 ? 26.761 -0.944 -10.407 1.00 75.31 87 SER A O 1
ATOM 694 N N . GLU A 1 88 ? 26.253 0.085 -12.330 1.00 75.56 88 GLU A N 1
ATOM 695 C CA . GLU A 1 88 ? 26.230 -1.131 -13.148 1.00 75.56 88 GLU A CA 1
ATOM 696 C C . GLU A 1 88 ? 27.218 -0.983 -14.313 1.00 75.56 88 GLU A C 1
ATOM 698 O O . GLU A 1 88 ? 27.354 0.106 -14.873 1.00 75.56 88 GLU A O 1
ATOM 703 N N . PRO A 1 89 ? 27.932 -2.048 -14.711 1.00 77.75 89 PRO A N 1
ATOM 704 C CA . PRO A 1 89 ? 28.911 -1.986 -15.795 1.00 77.75 89 PRO A CA 1
ATOM 705 C C . PRO A 1 89 ? 28.256 -1.847 -17.173 1.00 77.75 89 PRO A C 1
ATOM 707 O O . PRO A 1 89 ? 28.869 -1.265 -18.065 1.00 77.75 89 PRO A O 1
ATOM 710 N N . GLU A 1 90 ? 26.997 -2.268 -17.309 1.00 86.44 90 GLU A N 1
ATOM 711 C CA . GLU A 1 90 ? 26.202 -2.212 -18.541 1.00 86.44 90 GLU A CA 1
ATOM 712 C C . GLU A 1 90 ? 24.920 -1.381 -18.360 1.00 86.44 90 GLU A C 1
ATOM 714 O O . GLU A 1 90 ? 24.570 -0.962 -17.252 1.00 86.44 90 GLU A O 1
ATOM 719 N N . GLU A 1 91 ? 24.237 -1.068 -19.461 1.00 87.88 91 GLU A N 1
ATOM 720 C CA . GLU A 1 91 ? 22.903 -0.469 -19.392 1.00 87.88 91 GLU A CA 1
ATOM 721 C C . GLU A 1 91 ? 21.914 -1.459 -18.779 1.00 87.88 91 GLU A C 1
ATOM 723 O O . GLU A 1 91 ? 21.885 -2.639 -19.125 1.00 87.88 91 GLU A O 1
ATOM 728 N N . VAL A 1 92 ? 21.071 -0.962 -17.880 1.00 90.50 92 VAL A N 1
ATOM 729 C CA . VAL A 1 92 ? 20.026 -1.760 -17.251 1.00 90.50 92 VAL A CA 1
ATOM 730 C C . VAL A 1 92 ? 18.692 -1.391 -17.871 1.00 90.50 92 VAL A C 1
ATOM 732 O O . VAL A 1 92 ? 18.352 -0.215 -17.996 1.00 90.50 92 VAL A O 1
ATOM 735 N N . GLU A 1 93 ? 17.913 -2.403 -18.238 1.00 95.12 93 GLU A N 1
ATOM 736 C CA . GLU A 1 93 ? 16.534 -2.204 -18.661 1.00 95.12 93 GLU A CA 1
ATOM 737 C C . GLU A 1 93 ? 15.620 -2.092 -17.440 1.00 95.12 93 GLU A C 1
ATOM 739 O O . GLU A 1 93 ? 15.545 -2.996 -16.601 1.00 95.12 93 GLU A O 1
ATOM 744 N N . PHE A 1 94 ? 14.899 -0.980 -17.358 1.00 96.94 94 PHE A N 1
ATOM 745 C CA . PHE A 1 94 ? 13.836 -0.735 -16.394 1.00 96.94 94 PHE A CA 1
ATOM 746 C C . PHE A 1 94 ? 12.472 -0.798 -17.070 1.00 96.94 94 PHE A C 1
ATOM 748 O O . PHE A 1 94 ? 12.348 -0.601 -18.276 1.00 96.94 94 PHE A O 1
ATOM 755 N N . CYS A 1 95 ? 11.434 -1.074 -16.287 1.00 98.25 95 CYS A N 1
ATOM 756 C CA . CYS A 1 95 ? 10.064 -0.929 -16.750 1.00 98.25 95 CYS A CA 1
ATOM 757 C C . CYS A 1 95 ? 9.745 0.555 -16.962 1.00 98.25 95 CYS A C 1
ATOM 759 O O . CYS A 1 95 ? 9.961 1.370 -16.061 1.00 98.25 95 CYS A O 1
ATOM 761 N N . LYS A 1 96 ? 9.179 0.875 -18.123 1.00 98.44 96 LYS A N 1
ATOM 762 C CA . LYS A 1 96 ? 8.491 2.125 -18.428 1.00 98.44 96 LYS A CA 1
ATOM 763 C C . LYS A 1 96 ? 6.997 1.860 -18.503 1.00 98.44 96 LYS A C 1
ATOM 765 O O . LYS A 1 96 ? 6.543 1.070 -19.329 1.00 98.44 96 LYS A O 1
ATOM 770 N N . PHE A 1 97 ? 6.250 2.516 -17.628 1.00 98.62 97 PHE A N 1
ATOM 771 C CA . PHE A 1 97 ? 4.800 2.422 -17.571 1.00 98.62 97 PHE A CA 1
ATOM 772 C C . PHE A 1 97 ? 4.174 3.609 -18.295 1.00 98.62 97 PHE A C 1
ATOM 774 O O . PHE A 1 97 ? 4.660 4.740 -18.204 1.00 98.62 97 PHE A O 1
ATOM 781 N N . THR A 1 98 ? 3.088 3.343 -19.016 1.00 98.06 98 THR A N 1
ATOM 782 C CA . THR A 1 98 ? 2.366 4.363 -19.785 1.00 98.06 98 THR A CA 1
ATOM 783 C C . THR A 1 98 ? 1.835 5.475 -18.882 1.00 98.06 98 THR A C 1
ATOM 785 O O . THR A 1 98 ? 1.926 6.647 -19.234 1.00 98.06 98 THR A O 1
ATOM 788 N N . ASP A 1 99 ? 1.346 5.111 -17.698 1.00 98.19 99 ASP A N 1
ATOM 789 C CA . ASP A 1 99 ? 0.824 6.015 -16.679 1.00 98.19 99 ASP A CA 1
ATOM 790 C C . ASP A 1 99 ? 0.932 5.384 -15.274 1.00 98.19 99 ASP A C 1
ATOM 792 O O . ASP A 1 99 ? 1.454 4.278 -15.088 1.00 98.19 99 ASP A O 1
ATOM 796 N N . ILE A 1 100 ? 0.444 6.109 -14.268 1.00 98.25 100 ILE A N 1
ATOM 797 C CA . ILE A 1 100 ? 0.433 5.685 -12.862 1.00 98.25 100 ILE A CA 1
ATOM 798 C C . ILE A 1 100 ? -0.441 4.439 -12.648 1.00 98.25 100 ILE A C 1
ATOM 800 O O . ILE A 1 100 ? -0.113 3.588 -11.821 1.00 98.25 100 ILE A O 1
ATOM 804 N N . ASP A 1 101 ? -1.533 4.295 -13.395 1.00 97.88 101 ASP A N 1
ATOM 805 C CA . ASP A 1 101 ? -2.430 3.146 -13.279 1.00 97.88 101 ASP A CA 1
ATOM 806 C C . ASP A 1 101 ? -1.762 1.866 -13.790 1.00 97.88 101 ASP A C 1
ATOM 808 O O . ASP A 1 101 ? -1.813 0.820 -13.129 1.00 97.88 101 ASP A O 1
ATOM 812 N N . ALA A 1 102 ? -1.081 1.961 -14.932 1.00 98.44 102 ALA A N 1
ATOM 813 C CA . ALA A 1 102 ? -0.243 0.909 -15.481 1.00 98.44 102 ALA A CA 1
ATOM 814 C C . ALA A 1 102 ? 0.894 0.550 -14.518 1.00 98.44 102 ALA A C 1
ATOM 816 O O . ALA A 1 102 ? 1.164 -0.635 -14.326 1.00 98.44 102 ALA A O 1
ATOM 817 N N . PHE A 1 103 ? 1.505 1.538 -13.853 1.00 98.75 103 PHE A N 1
ATOM 818 C CA . PHE A 1 103 ? 2.494 1.287 -12.804 1.00 98.75 103 PHE A CA 1
ATOM 819 C C . PHE A 1 103 ? 1.913 0.498 -11.631 1.00 98.75 103 PHE A C 1
ATOM 821 O O . PHE A 1 103 ? 2.494 -0.516 -11.254 1.00 98.75 103 PHE A O 1
ATOM 828 N N . ILE A 1 104 ? 0.772 0.908 -11.066 1.00 98.69 104 ILE A N 1
ATOM 829 C CA . ILE A 1 104 ? 0.182 0.223 -9.906 1.00 98.69 104 ILE A CA 1
ATOM 830 C C . ILE A 1 104 ? -0.117 -1.242 -10.252 1.00 98.69 104 ILE A C 1
ATOM 832 O O . ILE A 1 104 ? 0.262 -2.150 -9.512 1.00 98.69 104 ILE A O 1
ATOM 836 N N . ILE A 1 105 ? -0.758 -1.492 -11.399 1.00 98.56 105 ILE A N 1
ATOM 837 C CA . ILE A 1 105 ? -1.054 -2.857 -11.859 1.00 98.56 105 ILE A CA 1
ATOM 838 C C . ILE A 1 105 ? 0.249 -3.620 -12.136 1.00 98.56 105 ILE A C 1
ATOM 840 O O . ILE A 1 105 ? 0.392 -4.776 -11.740 1.00 98.56 105 ILE A O 1
ATOM 844 N N . GLY A 1 106 ? 1.208 -2.976 -12.797 1.00 98.56 106 GLY A N 1
ATOM 845 C CA . GLY A 1 106 ? 2.498 -3.550 -13.151 1.00 98.56 106 GLY A CA 1
ATOM 846 C C . GLY A 1 106 ? 3.362 -3.910 -11.944 1.00 98.56 106 GLY A C 1
ATOM 847 O O . GLY A 1 106 ? 4.011 -4.953 -11.960 1.00 98.56 106 GLY A O 1
ATOM 848 N N . TYR A 1 107 ? 3.333 -3.114 -10.876 1.00 98.75 107 TYR A N 1
ATOM 849 C CA . TYR A 1 107 ? 4.014 -3.407 -9.616 1.00 98.75 107 TYR A CA 1
ATOM 850 C C . TYR A 1 107 ? 3.475 -4.693 -8.992 1.00 98.75 107 TYR A C 1
ATOM 852 O O . TYR A 1 107 ? 4.238 -5.616 -8.706 1.00 98.75 107 TYR A O 1
ATOM 860 N N . TRP A 1 108 ? 2.152 -4.807 -8.860 1.00 98.50 108 TRP A N 1
ATOM 861 C CA . TRP A 1 108 ? 1.551 -6.023 -8.319 1.00 98.50 108 TRP A CA 1
ATOM 862 C C . TRP A 1 108 ? 1.777 -7.221 -9.241 1.00 98.50 108 TRP A C 1
ATOM 864 O O . TRP A 1 108 ? 2.083 -8.310 -8.757 1.00 98.50 108 TRP A O 1
ATOM 874 N N . LYS A 1 109 ? 1.752 -7.024 -10.568 1.00 98.38 109 LYS A N 1
ATOM 875 C CA . LYS A 1 109 ? 2.131 -8.072 -11.525 1.00 98.38 109 LYS A CA 1
ATOM 876 C C . LYS A 1 109 ? 3.576 -8.529 -11.330 1.00 98.38 109 LYS A C 1
ATOM 878 O O . LYS A 1 109 ? 3.842 -9.732 -11.368 1.00 98.38 109 LYS A O 1
ATOM 883 N N . PHE A 1 110 ? 4.503 -7.603 -11.107 1.00 98.44 110 PHE A N 1
ATOM 884 C CA . PHE A 1 110 ? 5.914 -7.911 -10.906 1.00 98.44 110 PHE A CA 1
ATOM 885 C C . PHE A 1 110 ? 6.123 -8.852 -9.712 1.00 98.44 110 PHE A C 1
ATOM 887 O O . PHE A 1 110 ? 6.904 -9.802 -9.804 1.00 98.44 110 PHE A O 1
ATOM 894 N N . LEU A 1 111 ? 5.365 -8.654 -8.632 1.00 98.00 111 LEU A N 1
ATOM 895 C CA . LEU A 1 111 ? 5.415 -9.506 -7.445 1.00 98.00 111 LEU A CA 1
ATOM 896 C C . LEU A 1 111 ? 4.766 -10.890 -7.635 1.00 98.00 111 LEU A C 1
ATOM 898 O O . LEU A 1 111 ? 4.960 -11.762 -6.799 1.00 98.00 111 LEU A O 1
ATOM 902 N N . THR A 1 112 ? 4.077 -11.158 -8.751 1.00 96.75 112 THR A N 1
ATOM 903 C CA . THR A 1 112 ? 3.576 -12.521 -9.054 1.00 96.75 112 THR A CA 1
ATOM 904 C C . THR A 1 112 ? 4.653 -13.461 -9.602 1.00 96.75 112 THR A C 1
ATOM 906 O O . THR A 1 112 ? 4.437 -14.667 -9.731 1.00 96.75 112 THR A O 1
ATOM 909 N N . ARG A 1 113 ? 5.820 -12.919 -9.959 1.00 95.88 113 ARG A N 1
ATOM 910 C CA . ARG A 1 113 ? 6.934 -13.664 -10.551 1.00 95.88 113 ARG A CA 1
ATOM 911 C C . ARG A 1 113 ? 7.778 -14.365 -9.491 1.00 95.88 113 ARG A C 1
ATOM 913 O O . ARG A 1 113 ? 7.891 -13.899 -8.362 1.00 95.88 113 ARG A O 1
ATOM 920 N N . THR A 1 114 ? 8.533 -15.385 -9.895 1.00 93.75 114 THR A N 1
ATOM 921 C CA . THR A 1 114 ? 9.726 -15.815 -9.145 1.00 93.75 114 THR A CA 1
ATOM 922 C C . THR A 1 114 ? 10.721 -14.641 -9.053 1.00 93.75 114 THR A C 1
ATOM 924 O O . THR A 1 114 ? 10.970 -13.982 -10.073 1.00 93.75 114 THR A O 1
ATOM 927 N N . PRO A 1 115 ? 11.304 -14.357 -7.870 1.00 96.06 115 PRO A N 1
ATOM 928 C CA . PRO A 1 115 ? 11.289 -15.159 -6.633 1.00 96.06 115 PRO A CA 1
ATOM 929 C C . PRO A 1 115 ? 10.182 -14.839 -5.604 1.00 96.06 115 PRO A C 1
ATOM 931 O O . PRO A 1 115 ? 10.189 -15.428 -4.526 1.00 96.06 115 PRO A O 1
ATOM 934 N N . TYR A 1 116 ? 9.233 -13.957 -5.919 1.00 97.19 116 TYR A N 1
ATOM 935 C CA . TYR A 1 116 ? 8.200 -13.447 -5.001 1.00 97.19 116 TYR A CA 1
ATOM 936 C C . TYR A 1 116 ? 6.906 -14.274 -4.954 1.00 97.19 116 TYR A C 1
ATOM 938 O O . TYR A 1 116 ? 5.971 -13.911 -4.247 1.00 97.19 116 TYR A O 1
ATOM 946 N N . LYS A 1 117 ? 6.831 -15.391 -5.682 1.00 94.19 117 LYS A N 1
ATOM 947 C CA . LYS A 1 117 ? 5.686 -16.309 -5.617 1.00 94.19 117 LYS A CA 1
ATOM 948 C C . LYS A 1 117 ? 5.448 -16.772 -4.169 1.00 94.19 117 LYS A C 1
ATOM 950 O O . LYS A 1 117 ? 6.405 -17.157 -3.498 1.00 94.19 117 LYS A O 1
ATOM 955 N N . GLY A 1 118 ? 4.188 -16.762 -3.727 1.00 93.19 118 GLY A N 1
ATOM 956 C CA . GLY A 1 118 ? 3.798 -17.054 -2.342 1.00 93.19 118 GLY A CA 1
ATOM 957 C C . GLY A 1 118 ? 3.741 -15.820 -1.437 1.00 93.19 118 GLY A C 1
ATOM 958 O O . GLY A 1 118 ? 3.678 -15.968 -0.222 1.00 93.19 118 GLY A O 1
ATOM 959 N N . LEU A 1 119 ? 3.787 -14.604 -1.998 1.00 96.00 119 LEU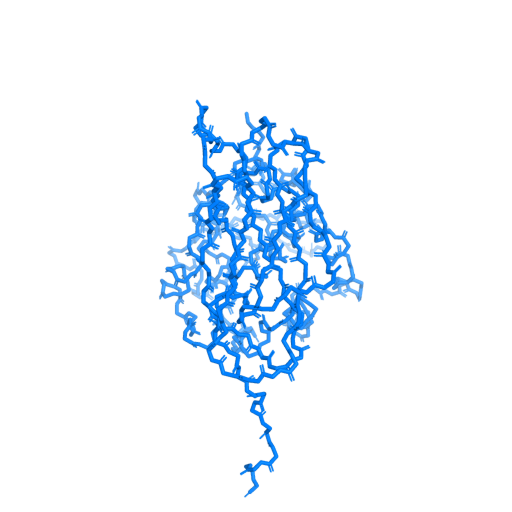 A N 1
ATOM 960 C CA . LEU A 1 119 ? 3.729 -13.354 -1.229 1.00 96.00 119 LEU A CA 1
ATOM 961 C C . LEU A 1 119 ? 2.496 -13.263 -0.322 1.00 96.00 119 LEU A C 1
ATOM 963 O O . LEU A 1 119 ? 2.562 -12.615 0.717 1.00 96.00 119 LEU A O 1
ATOM 967 N N . GLU A 1 120 ? 1.388 -13.894 -0.718 1.00 94.25 120 GLU A N 1
ATOM 968 C CA . GLU A 1 120 ? 0.104 -13.868 -0.026 1.00 94.25 120 GLU A CA 1
ATOM 969 C C . GLU A 1 120 ? 0.203 -14.373 1.420 1.00 94.25 120 GLU A C 1
ATOM 971 O O . GLU A 1 120 ? -0.460 -13.823 2.302 1.00 94.25 120 GLU A O 1
ATOM 976 N N . ASP A 1 121 ? 1.119 -15.311 1.677 1.00 92.62 121 ASP A N 1
ATOM 977 C CA . ASP A 1 121 ? 1.355 -15.915 2.990 1.00 92.62 121 ASP A CA 1
ATOM 978 C C . ASP A 1 121 ? 2.162 -14.983 3.933 1.00 92.62 121 ASP A C 1
ATOM 980 O O . ASP A 1 121 ? 2.352 -15.288 5.107 1.00 92.62 121 ASP A O 1
ATOM 984 N N . TYR A 1 122 ? 2.618 -13.819 3.444 1.00 94.44 122 TYR A N 1
ATOM 985 C CA . TYR A 1 122 ? 3.456 -12.856 4.179 1.00 94.44 122 TYR A CA 1
ATOM 986 C C . TYR A 1 122 ? 2.820 -11.461 4.289 1.00 94.44 122 TYR A C 1
ATOM 988 O O . TYR A 1 122 ? 3.513 -10.465 4.482 1.00 94.44 122 TYR A O 1
ATOM 996 N N . THR A 1 123 ? 1.497 -11.362 4.142 1.00 90.62 123 THR A N 1
ATOM 997 C CA . THR A 1 123 ? 0.770 -10.076 4.065 1.00 90.62 123 THR A CA 1
ATOM 998 C C . THR A 1 123 ? 0.199 -9.577 5.393 1.00 90.62 123 THR A C 1
ATOM 1000 O O . THR A 1 123 ? -0.450 -8.533 5.426 1.00 90.62 123 THR A O 1
ATOM 1003 N N . ASN A 1 124 ? 0.420 -10.308 6.487 1.00 75.94 124 ASN A N 1
ATOM 1004 C CA . ASN A 1 124 ? -0.170 -10.023 7.797 1.00 75.94 124 ASN A CA 1
ATOM 1005 C C . ASN A 1 124 ? 0.427 -8.797 8.507 1.00 75.94 124 ASN A C 1
ATOM 1007 O O . ASN A 1 124 ? -0.267 -8.171 9.304 1.00 75.94 124 ASN A O 1
ATOM 1011 N N . THR A 1 125 ? 1.679 -8.427 8.219 1.00 77.00 125 THR A N 1
ATOM 1012 C CA . THR A 1 125 ? 2.290 -7.179 8.706 1.00 77.00 125 THR A CA 1
ATOM 1013 C C . THR A 1 125 ? 3.186 -6.532 7.642 1.00 77.00 125 THR A C 1
ATOM 1015 O O . THR A 1 125 ? 3.718 -7.239 6.776 1.00 77.00 125 THR A O 1
ATOM 1018 N N . PRO A 1 126 ? 3.412 -5.202 7.703 1.00 84.06 126 PRO A N 1
ATOM 1019 C CA . PRO A 1 126 ? 4.379 -4.513 6.847 1.00 84.06 126 PRO A CA 1
ATOM 1020 C C . PRO A 1 126 ? 5.779 -5.141 6.874 1.00 84.06 126 PRO A C 1
ATOM 1022 O O . PRO A 1 126 ? 6.396 -5.331 5.827 1.00 84.06 126 PRO A O 1
ATOM 1025 N N . GLU A 1 127 ? 6.277 -5.498 8.057 1.00 87.88 127 GLU A N 1
ATOM 1026 C CA . GLU A 1 127 ? 7.605 -6.074 8.263 1.00 87.88 127 GLU A CA 1
ATOM 1027 C C . GLU A 1 127 ? 7.727 -7.463 7.643 1.00 87.88 127 GLU A C 1
ATOM 1029 O O . GLU A 1 127 ? 8.751 -7.755 7.025 1.00 87.88 127 GLU A O 1
ATOM 1034 N N . ASN A 1 128 ? 6.695 -8.304 7.761 1.00 84.25 128 ASN A N 1
ATOM 1035 C CA . ASN A 1 128 ? 6.693 -9.633 7.152 1.00 84.25 128 ASN A CA 1
ATOM 1036 C C . ASN A 1 128 ? 6.684 -9.533 5.627 1.00 84.25 128 ASN A C 1
ATOM 1038 O O . ASN A 1 128 ? 7.486 -10.197 4.967 1.00 84.25 128 ASN A O 1
ATOM 1042 N N . PHE A 1 129 ? 5.857 -8.644 5.072 1.00 96.69 129 PHE A N 1
ATOM 1043 C CA . PHE A 1 129 ? 5.796 -8.409 3.632 1.00 96.69 129 PHE A CA 1
ATOM 1044 C C . PHE A 1 129 ? 7.143 -7.910 3.089 1.00 96.69 129 PHE A C 1
ATOM 1046 O O . PHE A 1 129 ? 7.714 -8.495 2.165 1.00 96.69 129 PHE A O 1
ATOM 1053 N N . LEU A 1 130 ? 7.708 -6.862 3.696 1.00 96.44 130 LEU A N 1
ATOM 1054 C CA . LEU A 1 130 ? 8.997 -6.297 3.286 1.00 96.44 130 LEU A CA 1
ATOM 1055 C C . LEU A 1 130 ? 10.158 -7.266 3.530 1.00 96.44 130 LEU A C 1
ATOM 1057 O O . LEU A 1 130 ? 11.081 -7.346 2.716 1.00 96.44 130 LEU A O 1
ATOM 1061 N N . GLY A 1 131 ? 10.115 -8.008 4.637 1.00 90.75 131 GLY A N 1
ATOM 1062 C CA . GLY A 1 131 ? 11.083 -9.040 4.986 1.00 90.75 131 GLY A CA 1
ATOM 1063 C C . GLY A 1 131 ? 11.107 -10.156 3.950 1.00 90.75 131 GLY A C 1
ATOM 1064 O O . GLY A 1 131 ? 12.186 -10.524 3.483 1.00 90.75 131 GLY A O 1
ATOM 1065 N N . PHE A 1 132 ? 9.933 -10.619 3.511 1.00 97.44 132 PHE A N 1
ATOM 1066 C CA . PHE A 1 132 ? 9.797 -11.570 2.412 1.00 97.44 132 PHE A CA 1
ATOM 1067 C C . PHE A 1 132 ? 10.412 -11.024 1.117 1.00 97.44 132 PHE A C 1
ATOM 1069 O O . PHE A 1 132 ? 11.290 -11.670 0.542 1.00 97.44 132 PHE A O 1
ATOM 1076 N N . LEU A 1 133 ? 10.040 -9.811 0.684 1.00 97.94 133 LEU A N 1
ATOM 1077 C CA . LEU A 1 133 ? 10.603 -9.207 -0.531 1.00 97.94 133 LEU A CA 1
ATOM 1078 C C . LEU A 1 133 ? 12.131 -9.093 -0.458 1.00 97.94 133 LEU A C 1
ATOM 1080 O O . LEU A 1 133 ? 12.841 -9.487 -1.388 1.00 97.94 133 LEU A O 1
ATOM 1084 N N . LYS A 1 134 ? 12.656 -8.600 0.667 1.00 96.50 134 LYS A N 1
ATOM 1085 C CA . LYS A 1 134 ? 14.097 -8.464 0.888 1.00 96.50 134 LYS A CA 1
ATOM 1086 C C . LYS A 1 134 ? 14.801 -9.823 0.853 1.00 96.50 134 LYS A C 1
ATOM 1088 O O . LYS A 1 134 ? 15.822 -9.951 0.180 1.00 96.50 134 LYS A O 1
ATOM 1093 N N . ALA A 1 135 ? 14.262 -10.835 1.536 1.00 94.94 135 ALA A N 1
ATOM 1094 C CA . ALA A 1 135 ? 14.815 -12.191 1.557 1.00 94.94 135 ALA A CA 1
ATOM 1095 C C . ALA A 1 135 ? 14.838 -12.835 0.161 1.00 94.94 135 ALA A C 1
ATOM 1097 O O . ALA A 1 135 ? 15.698 -13.664 -0.128 1.00 94.94 135 ALA A O 1
ATOM 1098 N N . LYS A 1 136 ? 13.930 -12.417 -0.727 1.00 96.44 136 LYS A N 1
ATOM 1099 C CA . LYS A 1 136 ? 13.887 -12.817 -2.138 1.00 96.44 136 LYS A CA 1
ATOM 1100 C C . LYS A 1 136 ? 14.738 -11.935 -3.065 1.00 96.44 136 LYS A C 1
ATOM 1102 O O . LYS A 1 136 ? 14.725 -12.143 -4.274 1.00 96.44 136 LYS A O 1
ATOM 1107 N N . GLY A 1 137 ? 15.515 -10.999 -2.521 1.00 93.81 137 GLY A N 1
ATOM 1108 C CA . GLY A 1 137 ? 16.486 -10.208 -3.278 1.00 93.81 137 GLY A CA 1
ATOM 1109 C C . GLY A 1 137 ? 15.938 -8.917 -3.883 1.00 93.81 137 GLY A C 1
ATOM 1110 O O . GLY A 1 137 ? 16.547 -8.396 -4.815 1.00 93.81 137 GLY A O 1
ATOM 1111 N N . TYR A 1 138 ? 14.824 -8.381 -3.367 1.00 94.44 138 TYR A N 1
ATOM 1112 C CA . TYR A 1 138 ? 14.291 -7.091 -3.827 1.00 94.44 138 TYR A CA 1
ATOM 1113 C C . TYR A 1 138 ? 15.282 -5.940 -3.601 1.00 94.44 138 TYR A C 1
ATOM 1115 O O . TYR A 1 138 ? 15.459 -5.091 -4.469 1.00 94.44 138 TYR A O 1
ATOM 1123 N N . SER A 1 139 ? 15.964 -5.933 -2.451 1.00 92.88 139 SER A N 1
ATOM 1124 C CA . SER A 1 139 ? 16.976 -4.934 -2.104 1.00 92.88 139 SER A CA 1
ATOM 1125 C C . SER A 1 139 ? 18.157 -5.568 -1.371 1.00 92.88 139 SER A C 1
ATOM 1127 O O . SER A 1 139 ? 17.987 -6.403 -0.473 1.00 92.88 139 SER A O 1
ATOM 1129 N N . SER A 1 140 ? 19.368 -5.144 -1.739 1.00 92.19 140 SER A N 1
ATOM 1130 C CA . SER A 1 140 ? 20.611 -5.523 -1.062 1.00 92.19 140 SER A CA 1
ATOM 1131 C C . SER A 1 140 ? 20.873 -4.706 0.206 1.00 92.19 140 SER A C 1
ATOM 1133 O O . SER A 1 140 ? 21.698 -5.114 1.022 1.00 92.19 140 SER A O 1
ATOM 1135 N N . ASP A 1 141 ? 20.154 -3.598 0.424 1.00 93.12 141 ASP A N 1
ATOM 1136 C CA . ASP A 1 141 ? 20.328 -2.753 1.605 1.00 93.12 141 ASP A CA 1
ATOM 1137 C C . ASP A 1 141 ? 19.915 -3.519 2.879 1.00 93.12 141 ASP A C 1
ATOM 1139 O O . ASP A 1 141 ? 18.754 -3.925 3.006 1.00 93.12 141 ASP A O 1
ATOM 1143 N N . PRO A 1 142 ? 20.816 -3.739 3.857 1.00 92.94 142 PRO A N 1
ATOM 1144 C CA . PRO A 1 142 ? 20.468 -4.427 5.099 1.00 92.94 142 PRO A CA 1
ATOM 1145 C C . PRO A 1 142 ? 19.412 -3.677 5.924 1.00 92.94 142 PRO A C 1
ATOM 1147 O O . PRO A 1 142 ? 18.658 -4.318 6.650 1.00 92.94 142 PRO A O 1
ATOM 1150 N N . LYS A 1 143 ? 19.309 -2.350 5.780 1.00 94.62 143 LYS A N 1
ATOM 1151 C CA . LYS A 1 143 ? 18.340 -1.492 6.482 1.00 94.62 143 LYS A CA 1
ATOM 1152 C C . LYS A 1 143 ? 17.067 -1.245 5.672 1.00 94.62 143 LYS A C 1
ATOM 1154 O O . LYS A 1 143 ? 16.291 -0.359 6.016 1.00 94.62 143 LYS A O 1
ATOM 1159 N N . TYR A 1 144 ? 16.850 -2.000 4.595 1.00 96.69 144 TYR A N 1
ATOM 1160 C CA . TYR A 1 144 ? 15.716 -1.789 3.699 1.00 96.69 144 TYR A CA 1
ATOM 1161 C C . TYR A 1 144 ? 14.370 -1.773 4.429 1.00 96.69 144 TYR A C 1
ATOM 1163 O O . TYR A 1 144 ? 13.618 -0.810 4.314 1.00 96.69 144 TYR A O 1
ATOM 1171 N N . VAL A 1 145 ? 14.101 -2.812 5.225 1.00 93.00 145 VAL A N 1
ATOM 1172 C CA . VAL A 1 145 ? 12.828 -2.958 5.946 1.00 93.00 145 VAL A CA 1
ATOM 1173 C C . VAL A 1 145 ? 12.602 -1.772 6.880 1.00 93.00 145 VAL A C 1
ATOM 1175 O O . VAL A 1 145 ? 11.563 -1.130 6.785 1.00 93.00 145 VAL A O 1
ATOM 1178 N N . SER A 1 146 ? 13.589 -1.419 7.714 1.00 89.06 146 SER A N 1
ATOM 1179 C CA . SER A 1 146 ? 13.448 -0.300 8.653 1.00 89.06 146 SER A CA 1
ATOM 1180 C C . SER A 1 146 ? 13.256 1.034 7.931 1.00 89.06 146 SER A C 1
ATOM 1182 O O . SER A 1 146 ? 12.373 1.791 8.299 1.00 89.06 146 SER A O 1
ATOM 1184 N N . LYS A 1 147 ? 14.000 1.295 6.845 1.00 96.25 147 LYS A N 1
ATOM 1185 C CA . LYS A 1 147 ? 13.851 2.530 6.057 1.00 96.25 147 LYS A CA 1
ATOM 1186 C C . LYS A 1 147 ? 12.450 2.700 5.474 1.00 96.25 147 LYS A C 1
ATOM 1188 O O . LYS A 1 147 ? 11.963 3.822 5.398 1.00 96.25 147 LYS A O 1
ATOM 1193 N N . VAL A 1 148 ? 11.825 1.612 5.021 1.00 97.06 148 VAL A N 1
ATOM 1194 C CA . VAL A 1 148 ? 10.453 1.663 4.498 1.00 97.06 148 VAL A CA 1
ATOM 1195 C C . VAL A 1 148 ? 9.447 1.812 5.641 1.00 97.06 148 VAL A C 1
ATOM 1197 O O . VAL A 1 148 ? 8.543 2.638 5.544 1.00 97.06 148 VAL A O 1
ATOM 1200 N N . VAL A 1 149 ? 9.619 1.069 6.738 1.00 87.06 149 VAL A N 1
ATOM 1201 C CA . VAL A 1 149 ? 8.759 1.161 7.931 1.00 87.06 149 VAL A CA 1
ATOM 1202 C C . VAL A 1 149 ? 8.777 2.571 8.531 1.00 87.06 149 VAL A C 1
ATOM 1204 O O . VAL A 1 149 ? 7.717 3.100 8.857 1.00 87.06 149 VAL A O 1
ATOM 1207 N N . ASP A 1 150 ? 9.934 3.237 8.569 1.00 90.12 150 ASP A N 1
ATOM 1208 C CA . ASP A 1 150 ? 10.078 4.623 9.043 1.00 90.12 150 ASP A CA 1
ATOM 1209 C C . ASP A 1 150 ? 9.244 5.630 8.221 1.00 90.12 150 ASP A C 1
ATOM 1211 O O . ASP A 1 150 ? 8.917 6.718 8.700 1.00 90.12 150 ASP A O 1
ATOM 1215 N N . LEU A 1 151 ? 8.866 5.275 6.986 1.00 93.69 151 LEU A N 1
ATOM 1216 C CA . LEU A 1 151 ? 8.023 6.087 6.104 1.00 93.69 151 LEU A CA 1
ATOM 1217 C C . LEU A 1 151 ? 6.533 5.726 6.175 1.00 93.69 151 LEU A C 1
ATOM 1219 O O . LEU A 1 151 ? 5.717 6.438 5.583 1.00 93.69 151 LEU A O 1
ATOM 1223 N N . LEU A 1 152 ? 6.141 4.676 6.908 1.00 83.19 152 LEU A N 1
ATOM 1224 C CA . LEU A 1 152 ? 4.730 4.309 7.084 1.00 83.19 152 LEU A CA 1
ATOM 1225 C C . LEU A 1 152 ? 3.875 5.461 7.630 1.00 83.19 152 LEU A C 1
ATOM 1227 O O . LEU A 1 152 ? 2.817 5.705 7.045 1.00 83.19 152 LEU A O 1
ATOM 1231 N N . PRO A 1 153 ? 4.299 6.229 8.660 1.00 80.62 153 PRO A N 1
ATOM 1232 C CA . PRO A 1 153 ? 3.500 7.352 9.150 1.00 80.62 153 PRO A CA 1
ATOM 1233 C C . PRO A 1 153 ? 3.240 8.415 8.072 1.00 80.62 153 PRO A C 1
ATOM 1235 O O . PRO A 1 153 ? 2.160 9.005 8.017 1.00 80.62 153 PRO A O 1
ATOM 1238 N N . GLU A 1 154 ? 4.211 8.653 7.185 1.00 90.06 154 GLU A N 1
ATOM 1239 C CA . GLU A 1 154 ? 4.056 9.582 6.064 1.00 90.06 154 GLU A CA 1
ATOM 1240 C C . GLU A 1 154 ? 3.093 9.027 5.010 1.00 90.06 154 GLU A C 1
ATOM 1242 O O . GLU A 1 154 ? 2.169 9.730 4.602 1.00 90.06 154 GLU A O 1
ATOM 1247 N N . ALA A 1 155 ? 3.249 7.761 4.613 1.00 92.31 155 ALA A N 1
ATOM 1248 C CA . ALA A 1 155 ? 2.363 7.104 3.653 1.00 92.31 155 ALA A CA 1
ATOM 1249 C C . ALA A 1 155 ? 0.906 7.059 4.145 1.00 92.31 155 ALA A C 1
ATOM 1251 O O . ALA A 1 155 ? -0.012 7.414 3.403 1.00 92.31 155 ALA A O 1
ATOM 1252 N N . GLN A 1 156 ? 0.695 6.709 5.415 1.00 82.62 156 GLN A N 1
ATOM 1253 C CA . GLN A 1 156 ? -0.616 6.731 6.066 1.00 82.62 156 GLN A CA 1
ATOM 1254 C C . GLN A 1 156 ? -1.220 8.135 6.048 1.00 82.62 156 GLN A C 1
ATOM 1256 O O . GLN A 1 156 ? -2.371 8.309 5.651 1.00 82.62 156 GLN A O 1
ATOM 1261 N N . LYS A 1 157 ? -0.435 9.161 6.404 1.00 81.06 157 LYS A N 1
ATOM 1262 C CA . LYS A 1 157 ? -0.881 10.559 6.352 1.00 81.06 157 LYS A CA 1
ATOM 1263 C C . LYS A 1 157 ? -1.252 10.989 4.931 1.00 81.06 157 LYS A C 1
ATOM 1265 O O . LYS A 1 157 ? -2.256 11.677 4.759 1.00 81.06 157 LYS A O 1
ATOM 1270 N N . LEU A 1 158 ? -0.477 10.594 3.922 1.00 89.38 158 LEU A N 1
ATOM 1271 C CA . LEU A 1 158 ? -0.748 10.906 2.516 1.00 89.38 158 LEU A CA 1
ATOM 1272 C C . LEU A 1 158 ? -2.036 10.238 2.022 1.00 89.38 158 LEU A C 1
ATOM 1274 O O . LEU A 1 158 ? -2.882 10.923 1.452 1.00 89.38 158 LEU A O 1
ATOM 1278 N N . LEU A 1 159 ? -2.237 8.947 2.297 1.00 85.50 159 LEU A N 1
ATOM 1279 C CA . LEU A 1 159 ? -3.474 8.238 1.941 1.00 85.50 159 LEU A CA 1
ATOM 1280 C C . LEU A 1 159 ? -4.684 8.820 2.675 1.00 85.50 159 LEU A C 1
ATOM 1282 O O . LEU A 1 159 ? -5.715 9.088 2.060 1.00 85.50 159 LEU A O 1
ATOM 1286 N N . ALA A 1 160 ? -4.539 9.108 3.969 1.00 77.31 160 ALA A N 1
ATOM 1287 C CA . ALA A 1 160 ? -5.575 9.766 4.751 1.00 77.31 160 ALA A CA 1
ATOM 1288 C C . ALA A 1 160 ? -5.908 11.157 4.184 1.00 77.31 160 ALA A C 1
ATOM 1290 O O . ALA A 1 160 ? -7.076 11.546 4.173 1.00 77.31 160 ALA A O 1
ATOM 1291 N N . ASN A 1 161 ? -4.912 11.914 3.713 1.00 79.06 161 ASN A N 1
ATOM 1292 C CA . ASN A 1 161 ? -5.109 13.207 3.057 1.00 79.06 161 ASN A CA 1
ATOM 1293 C C . ASN A 1 161 ? -5.775 13.074 1.690 1.00 79.06 161 ASN A C 1
ATOM 1295 O O . ASN A 1 161 ? -6.660 13.863 1.392 1.00 79.06 161 ASN A O 1
ATOM 1299 N N . ALA A 1 162 ? -5.416 12.080 0.880 1.00 79.56 162 ALA A N 1
ATOM 1300 C CA . ALA A 1 162 ? -6.099 11.832 -0.386 1.00 79.56 162 ALA A CA 1
ATOM 1301 C C . ALA A 1 162 ? -7.579 11.489 -0.171 1.00 79.56 162 ALA A C 1
ATOM 1303 O O . ALA A 1 162 ? -8.425 11.997 -0.902 1.00 79.56 162 ALA A O 1
ATOM 1304 N N . GLY A 1 163 ? -7.904 10.768 0.908 1.00 62.25 163 GLY A N 1
ATOM 1305 C CA . GLY A 1 163 ? -9.286 10.601 1.364 1.00 62.25 163 GLY A CA 1
ATOM 1306 C C . GLY A 1 163 ? -9.964 11.897 1.839 1.00 62.25 163 GLY A C 1
ATOM 1307 O O . GLY A 1 163 ? -11.181 12.007 1.735 1.00 62.25 163 GLY A O 1
ATOM 1308 N N . ARG A 1 164 ? -9.207 12.911 2.303 1.00 51.91 164 ARG A N 1
ATOM 1309 C CA . ARG A 1 164 ? -9.732 14.268 2.609 1.00 51.91 164 ARG A CA 1
ATOM 1310 C C . ARG A 1 164 ? -10.040 15.081 1.347 1.00 51.91 164 ARG A C 1
ATOM 1312 O O . ARG A 1 164 ? -10.853 15.995 1.414 1.00 51.91 164 ARG A O 1
ATOM 1319 N N . VAL A 1 165 ? -9.393 14.794 0.211 1.00 45.84 165 VAL A N 1
ATOM 1320 C CA . VAL A 1 165 ? -9.596 15.541 -1.051 1.00 45.84 165 VAL A CA 1
ATOM 1321 C C . VAL A 1 165 ? -10.969 15.239 -1.673 1.00 45.84 165 VAL A C 1
ATOM 1323 O O . VAL A 1 165 ? -11.470 16.020 -2.477 1.00 45.84 165 VAL A O 1
ATOM 1326 N N . THR A 1 166 ? -11.636 14.172 -1.234 1.00 43.50 166 THR A N 1
ATOM 1327 C CA . THR A 1 166 ? -13.055 13.897 -1.491 1.00 43.50 166 THR A CA 1
ATOM 1328 C C . THR A 1 166 ? -13.884 14.088 -0.223 1.00 43.50 166 THR A C 1
ATOM 1330 O O . THR A 1 166 ? -14.546 13.167 0.241 1.00 43.50 166 THR A O 1
ATOM 1333 N N . ILE A 1 167 ? -13.855 15.285 0.359 1.00 38.47 167 ILE A N 1
ATOM 1334 C CA . ILE A 1 167 ? -14.936 15.719 1.245 1.00 38.47 167 ILE A CA 1
ATOM 1335 C C . ILE A 1 167 ? -15.910 16.498 0.355 1.00 38.47 167 ILE A C 1
ATOM 1337 O O . ILE A 1 167 ? -15.589 17.628 -0.023 1.00 38.47 167 ILE A O 1
ATOM 1341 N N . PRO A 1 168 ? -17.081 15.947 -0.030 1.00 38.38 168 PRO A N 1
ATOM 1342 C CA . PRO A 1 168 ? -18.166 16.825 -0.427 1.00 38.38 168 PRO A CA 1
ATOM 1343 C C . PRO A 1 168 ? -18.399 17.769 0.751 1.00 38.38 168 PRO A C 1
ATOM 1345 O O . PRO A 1 168 ? -18.436 17.331 1.903 1.00 38.38 168 PRO A O 1
ATOM 1348 N N . ALA A 1 169 ? -18.471 19.066 0.466 1.00 39.38 169 ALA A N 1
ATOM 1349 C CA . ALA A 1 169 ? -18.739 20.120 1.431 1.00 39.38 169 ALA A CA 1
ATOM 1350 C C . ALA A 1 169 ? -20.162 19.973 2.008 1.00 39.38 169 ALA A C 1
ATOM 1352 O O . ALA A 1 169 ? -21.040 20.757 1.684 1.00 39.38 169 ALA A O 1
ATOM 1353 N N . SER A 1 170 ? -20.389 18.919 2.795 1.00 46.12 170 SER A N 1
ATOM 1354 C CA . SER A 1 170 ? -21.562 18.622 3.622 1.00 46.12 170 SER A CA 1
ATOM 1355 C C . SER A 1 170 ? -21.389 17.233 4.272 1.00 46.12 170 SER A C 1
ATOM 1357 O O . SER A 1 170 ? -22.201 16.330 4.061 1.00 46.12 170 SER A O 1
ATOM 1359 N N . VAL A 1 171 ? -20.325 16.987 5.052 1.00 53.03 171 VAL A N 1
ATOM 1360 C CA . VAL A 1 171 ? -20.371 15.847 5.993 1.00 53.03 171 VAL A CA 1
ATOM 1361 C C . VAL A 1 171 ? -21.293 16.272 7.129 1.00 53.03 171 VAL A C 1
ATOM 1363 O O . VAL A 1 171 ? -20.861 16.829 8.134 1.00 53.03 171 VAL A O 1
ATOM 1366 N N . GLU A 1 172 ? -22.594 16.087 6.916 1.00 64.62 172 GLU A N 1
ATOM 1367 C CA . GLU A 1 172 ? -23.622 16.358 7.923 1.00 64.62 172 GLU A CA 1
ATOM 1368 C C . GLU A 1 172 ? -23.798 15.186 8.896 1.00 64.62 172 GLU A C 1
ATOM 1370 O O . GLU A 1 172 ? -24.545 15.306 9.864 1.00 64.62 172 GLU A O 1
ATOM 1375 N N . GLN A 1 173 ? -23.127 14.051 8.667 1.00 78.12 173 GLN A N 1
ATOM 1376 C CA . GLN A 1 173 ? -23.360 12.807 9.402 1.00 78.12 173 GLN A CA 1
ATOM 1377 C C . GLN A 1 173 ? -22.071 12.056 9.746 1.00 78.12 173 GLN A C 1
ATOM 1379 O O . GLN A 1 173 ? -21.080 12.139 9.024 1.00 78.12 173 GLN A O 1
ATOM 1384 N N . LEU A 1 174 ? -22.109 11.311 10.852 1.00 87.31 174 LEU A N 1
ATOM 1385 C CA . LEU A 1 174 ? -21.097 10.351 11.276 1.00 87.31 174 LEU A CA 1
ATOM 1386 C C . LEU A 1 174 ? -20.978 9.228 10.236 1.00 87.31 174 LEU A C 1
ATOM 1388 O O . LEU A 1 174 ? -21.955 8.545 9.941 1.00 87.31 174 LEU A O 1
ATOM 1392 N N . GLN A 1 175 ? -19.785 9.034 9.677 1.00 85.06 175 GLN A N 1
ATOM 1393 C CA . GLN A 1 175 ? -19.528 8.057 8.619 1.00 85.06 175 GLN A CA 1
ATOM 1394 C C . GLN A 1 175 ? -18.300 7.211 8.933 1.00 85.06 175 GLN A C 1
ATOM 1396 O O . GLN A 1 175 ? -17.292 7.709 9.439 1.00 85.06 175 GLN A O 1
ATOM 1401 N N . LEU A 1 176 ? -18.379 5.932 8.569 1.00 84.19 176 LEU A N 1
ATOM 1402 C CA . LEU A 1 176 ? -17.251 5.015 8.604 1.00 84.19 176 LEU A CA 1
ATOM 1403 C C . LEU A 1 176 ? -16.374 5.212 7.367 1.00 84.19 176 LEU A C 1
ATOM 1405 O O . LEU A 1 176 ? -16.869 5.128 6.246 1.00 84.19 176 LEU A O 1
ATOM 1409 N N . ILE A 1 177 ? -15.072 5.404 7.565 1.00 77.62 177 ILE A N 1
ATOM 1410 C CA . ILE A 1 177 ? -14.085 5.361 6.477 1.00 77.62 177 ILE A CA 1
ATOM 1411 C C . ILE A 1 177 ? -13.440 3.979 6.416 1.00 77.62 177 ILE A C 1
ATOM 1413 O O . ILE A 1 177 ? -13.242 3.437 5.330 1.00 77.62 177 ILE A O 1
ATOM 1417 N N . ARG A 1 178 ? -13.107 3.401 7.574 1.00 72.06 178 ARG A N 1
ATOM 1418 C CA . ARG A 1 178 ? -12.384 2.134 7.661 1.00 72.06 178 ARG A CA 1
ATOM 1419 C C . ARG A 1 178 ? -12.748 1.371 8.929 1.00 72.06 178 ARG A C 1
ATOM 1421 O O . ARG A 1 178 ? -12.616 1.898 10.027 1.00 72.06 178 ARG A O 1
ATOM 1428 N N . ALA A 1 179 ? -13.114 0.105 8.770 1.00 82.88 179 ALA A N 1
ATOM 1429 C CA . ALA A 1 179 ? -13.099 -0.907 9.823 1.00 82.88 179 ALA A CA 1
ATOM 1430 C C . ALA A 1 179 ? -12.840 -2.282 9.193 1.00 82.88 179 ALA A C 1
ATOM 1432 O O . ALA A 1 179 ? -13.271 -2.512 8.060 1.00 82.88 179 ALA A O 1
ATOM 1433 N N . PRO A 1 180 ? -12.173 -3.209 9.894 1.00 75.69 180 PRO A N 1
ATOM 1434 C CA . PRO A 1 180 ? -12.133 -4.599 9.460 1.00 75.69 180 PRO A CA 1
ATOM 1435 C C . PRO A 1 180 ? -13.517 -5.246 9.576 1.00 75.69 180 PRO A C 1
ATOM 1437 O O . PRO A 1 180 ? -14.265 -4.956 10.504 1.00 75.69 180 PRO A O 1
ATOM 1440 N N . LYS A 1 181 ? -13.834 -6.170 8.665 1.00 83.38 181 LYS A N 1
ATOM 1441 C CA . LYS A 1 181 ? -15.016 -7.045 8.782 1.00 83.38 181 LYS A CA 1
ATOM 1442 C C . LYS A 1 181 ? -14.743 -8.303 9.605 1.00 83.38 181 LYS A C 1
ATOM 1444 O O . LYS A 1 181 ? -15.675 -8.884 10.149 1.00 83.38 181 LYS A O 1
ATOM 1449 N N . GLU A 1 182 ? -13.479 -8.710 9.687 1.00 86.25 182 GLU A N 1
ATOM 1450 C CA . GLU A 1 182 ? -13.013 -9.866 10.450 1.00 86.25 182 GLU A CA 1
ATOM 1451 C C . GLU A 1 182 ? -11.636 -9.567 11.061 1.00 86.25 182 GLU A C 1
ATOM 1453 O O . GLU A 1 182 ? -10.809 -8.923 10.406 1.00 86.25 182 GLU A O 1
ATOM 1458 N N . VAL A 1 183 ? -11.406 -10.001 12.303 1.00 82.62 183 VAL A N 1
ATOM 1459 C CA . VAL A 1 183 ? -10.128 -9.878 13.028 1.00 82.62 183 VAL A CA 1
ATOM 1460 C C . VAL A 1 183 ? -9.853 -11.124 13.866 1.00 82.62 183 VAL A C 1
ATOM 1462 O O . VAL A 1 183 ? -10.782 -11.802 14.303 1.00 82.62 183 VAL A O 1
ATOM 1465 N N . GLU A 1 184 ? -8.585 -11.410 14.136 1.00 88.06 184 GLU A N 1
ATOM 1466 C CA . GLU A 1 184 ? -8.203 -12.477 15.058 1.00 88.06 184 GLU A CA 1
ATOM 1467 C C . GLU A 1 184 ? -8.373 -12.053 16.527 1.00 88.06 184 GLU A C 1
ATOM 1469 O O . GLU A 1 184 ? -8.222 -10.885 16.901 1.00 88.06 184 GLU A O 1
ATOM 1474 N N . LEU A 1 185 ? -8.671 -13.018 17.395 1.00 88.25 185 LEU A N 1
ATOM 1475 C CA . LEU A 1 185 ? -8.738 -12.827 18.839 1.00 88.25 185 LEU A CA 1
ATOM 1476 C C . LEU A 1 185 ? -7.401 -12.283 19.366 1.00 88.25 185 LEU A C 1
ATOM 1478 O O . LEU A 1 185 ? -6.353 -12.894 19.175 1.00 88.25 185 LEU A O 1
ATOM 1482 N N . GLY A 1 186 ? -7.431 -11.142 20.059 1.00 82.00 186 GLY A N 1
ATOM 1483 C CA . GLY A 1 186 ? -6.219 -10.480 20.549 1.00 82.00 186 GLY A CA 1
ATOM 1484 C C . GLY A 1 186 ? -5.483 -9.623 19.508 1.00 82.00 186 GLY A C 1
ATOM 1485 O O . GLY A 1 186 ? -4.511 -8.957 19.867 1.00 82.00 186 GLY A O 1
ATOM 1486 N N . GLN A 1 187 ? -5.948 -9.570 18.256 1.00 79.75 187 GLN A N 1
ATOM 1487 C CA . GLN A 1 187 ? -5.392 -8.687 17.233 1.00 79.75 187 GLN A CA 1
ATOM 1488 C C . GLN A 1 187 ? -5.800 -7.230 17.487 1.00 79.75 187 GLN A C 1
ATOM 1490 O O . GLN A 1 187 ? -6.984 -6.908 17.600 1.00 79.75 187 GLN A O 1
ATOM 1495 N N . ASN A 1 188 ? -4.812 -6.331 17.520 1.00 82.00 188 ASN A N 1
ATOM 1496 C CA . ASN A 1 188 ? -5.066 -4.892 17.468 1.00 82.00 188 ASN A CA 1
ATOM 1497 C C . ASN A 1 188 ? -5.484 -4.490 16.050 1.00 82.00 188 ASN A C 1
ATOM 1499 O O . ASN A 1 188 ? -4.807 -4.828 15.077 1.00 82.00 188 ASN A O 1
ATOM 1503 N N . PHE A 1 189 ? -6.554 -3.714 15.934 1.00 78.62 189 PHE A N 1
ATOM 1504 C CA . PHE A 1 189 ? -7.010 -3.152 14.668 1.00 78.62 189 PHE A CA 1
ATOM 1505 C C . PHE A 1 189 ? -7.442 -1.700 14.831 1.00 78.62 189 PHE A C 1
ATOM 1507 O O . PHE A 1 189 ? -7.788 -1.260 15.926 1.00 78.62 189 PHE A O 1
ATOM 1514 N N . ARG A 1 190 ? -7.451 -0.969 13.714 1.00 82.75 190 ARG A N 1
ATOM 1515 C CA . ARG A 1 190 ? -7.841 0.438 13.657 1.00 82.75 190 ARG A CA 1
ATOM 1516 C C . ARG A 1 190 ? -9.220 0.613 13.035 1.00 82.75 190 ARG A C 1
ATOM 1518 O O . ARG A 1 190 ? -9.512 0.014 11.998 1.00 82.75 190 ARG A O 1
ATOM 1525 N N . VAL A 1 191 ? -10.020 1.486 13.637 1.00 84.56 191 VAL A N 1
ATOM 1526 C CA . VAL A 1 191 ? -11.272 2.003 13.078 1.00 84.56 191 VAL A CA 1
ATOM 1527 C C . VAL A 1 191 ? -11.107 3.496 12.822 1.00 84.56 191 VAL A C 1
ATOM 1529 O O . VAL A 1 191 ? -10.567 4.216 13.661 1.00 84.56 191 VAL A O 1
ATOM 1532 N N . GLU A 1 192 ? -11.557 3.961 11.661 1.00 84.75 192 GLU A N 1
ATOM 1533 C CA . GLU A 1 192 ? -11.439 5.353 11.229 1.00 84.75 192 GLU A CA 1
ATOM 1534 C C . GLU A 1 192 ? -12.755 5.832 10.626 1.00 84.75 192 GLU A C 1
ATOM 1536 O O . GLU A 1 192 ? -13.432 5.100 9.899 1.00 84.75 192 GLU A O 1
ATOM 1541 N N . GLY A 1 193 ? -13.076 7.099 10.841 1.00 84.25 193 GLY A N 1
ATOM 1542 C CA . GLY A 1 193 ? -14.201 7.730 10.178 1.00 84.25 193 GLY A CA 1
ATOM 1543 C C . GLY A 1 193 ? -14.156 9.244 10.233 1.00 84.25 193 GLY A C 1
ATOM 1544 O O . GLY A 1 193 ? -13.156 9.858 10.617 1.00 84.25 193 GLY A O 1
ATOM 1545 N N . VAL A 1 194 ? -15.259 9.847 9.808 1.00 84.94 194 VAL A N 1
ATOM 1546 C CA . VAL A 1 194 ? -15.480 11.294 9.852 1.00 84.94 194 VAL A CA 1
ATOM 1547 C C . VAL A 1 194 ? -16.800 11.611 10.534 1.00 84.94 194 VAL A C 1
ATOM 1549 O O . VAL A 1 194 ? -17.724 10.802 10.550 1.00 84.94 194 VAL A O 1
ATOM 1552 N N . ALA A 1 195 ? -16.865 12.784 11.141 1.00 87.25 195 ALA A N 1
ATOM 1553 C CA . ALA A 1 195 ? -18.047 13.374 11.742 1.00 87.25 195 ALA A CA 1
ATOM 1554 C C . ALA A 1 195 ? -18.222 14.803 11.209 1.00 87.25 195 ALA A C 1
ATOM 1556 O O . ALA A 1 195 ? -17.394 15.309 10.444 1.00 87.25 195 ALA A O 1
ATOM 1557 N N . ARG A 1 196 ? -19.296 15.475 11.633 1.00 84.25 196 ARG A N 1
ATOM 1558 C CA . ARG A 1 196 ? -19.505 16.894 11.326 1.00 84.25 196 ARG A CA 1
ATOM 1559 C C . ARG A 1 196 ? -18.327 17.721 11.838 1.00 84.25 196 ARG A C 1
ATOM 1561 O O . ARG A 1 196 ? -17.887 17.540 12.970 1.00 84.25 196 ARG A O 1
ATOM 1568 N N . LEU A 1 197 ? -17.894 18.723 11.072 1.00 77.88 197 LEU A N 1
ATOM 1569 C CA . LEU A 1 197 ? -16.884 19.682 11.547 1.00 77.88 197 LEU A CA 1
ATOM 1570 C C . LEU A 1 197 ? -17.341 20.428 12.813 1.00 77.88 197 LEU A C 1
ATOM 1572 O O . LEU A 1 197 ? -16.514 20.741 13.665 1.00 77.88 197 LEU A O 1
ATOM 1576 N N . ALA A 1 198 ? -18.651 20.649 12.976 1.00 83.38 198 ALA A N 1
ATOM 1577 C CA . ALA A 1 198 ? -19.242 21.222 14.191 1.00 83.38 198 ALA A CA 1
ATOM 1578 C C . ALA A 1 198 ? -19.096 20.324 15.439 1.00 83.38 198 ALA A C 1
ATOM 1580 O O . ALA A 1 198 ? -19.284 20.793 16.562 1.00 83.38 198 ALA A O 1
ATOM 1581 N N . ASP A 1 199 ? -18.763 19.043 15.256 1.00 88.06 199 ASP A N 1
ATOM 1582 C CA . ASP A 1 199 ? -18.479 18.098 16.335 1.00 88.06 199 ASP A CA 1
ATOM 1583 C C . ASP A 1 199 ? -16.972 17.993 16.648 1.00 88.06 199 ASP A C 1
ATOM 1585 O O . ASP A 1 199 ? -16.581 17.233 17.530 1.00 88.06 199 ASP A O 1
ATOM 1589 N N . SER A 1 200 ? -16.114 18.787 15.993 1.00 85.56 200 SER A N 1
ATOM 1590 C CA . SER A 1 200 ? -14.675 18.835 16.287 1.00 85.56 200 SER A CA 1
ATOM 1591 C C . SER A 1 200 ? -14.401 19.147 17.761 1.00 85.56 200 SER A C 1
ATOM 1593 O O . SER A 1 200 ? -15.000 20.048 18.348 1.00 85.56 200 SER A O 1
ATOM 1595 N N . GLY A 1 201 ? -13.470 18.410 18.365 1.00 86.56 201 GLY A N 1
ATOM 1596 C CA . GLY A 1 201 ? -13.134 18.492 19.787 1.00 86.56 201 GLY A CA 1
ATOM 1597 C C . GLY A 1 201 ? -14.099 17.748 20.714 1.00 86.56 201 GLY A C 1
ATOM 1598 O O . GLY A 1 201 ? -13.787 17.594 21.894 1.00 86.56 201 GLY A O 1
ATOM 1599 N N . LYS A 1 202 ? -15.239 17.250 20.212 1.00 93.12 202 LYS A N 1
ATOM 1600 C CA . LYS A 1 202 ? -16.130 16.376 20.985 1.00 93.12 202 LYS A CA 1
ATOM 1601 C C . LYS A 1 202 ? -15.597 14.945 21.012 1.00 93.12 202 LYS A C 1
ATOM 1603 O O . LYS A 1 202 ? -14.759 14.555 20.199 1.00 93.12 202 LYS A O 1
ATOM 1608 N N . VAL A 1 203 ? -16.104 14.165 21.960 1.00 93.56 203 VAL A N 1
ATOM 1609 C CA . VAL A 1 203 ? -15.722 12.768 22.179 1.00 93.56 203 VAL A CA 1
ATOM 1610 C C . VAL A 1 203 ? -16.835 11.856 21.678 1.00 93.56 203 VAL A C 1
ATOM 1612 O O . VAL A 1 203 ? -17.991 12.029 22.057 1.00 93.56 203 VAL A O 1
ATOM 1615 N N . LEU A 1 204 ? -16.481 10.888 20.837 1.00 93.50 204 LEU A N 1
ATOM 1616 C CA . LEU A 1 204 ? -17.359 9.798 20.439 1.00 93.50 204 LEU A CA 1
ATOM 1617 C C . LEU A 1 204 ? -17.552 8.832 21.599 1.00 93.50 204 LEU A C 1
ATOM 1619 O O . LEU A 1 204 ? -16.597 8.479 22.296 1.00 93.50 204 LEU A O 1
ATOM 1623 N N . SER A 1 205 ? -18.779 8.352 21.745 1.00 91.69 205 SER A N 1
ATOM 1624 C CA . SER A 1 205 ? -19.059 7.204 22.587 1.00 91.69 205 SER A CA 1
ATOM 1625 C C . SER A 1 205 ? -19.012 5.942 21.738 1.00 91.69 205 SER A C 1
ATOM 1627 O O . SER A 1 205 ? -19.563 5.900 20.641 1.00 91.69 205 SER A O 1
ATOM 1629 N N . ILE A 1 206 ? -18.319 4.923 22.227 1.00 92.69 206 ILE A N 1
ATOM 1630 C CA . ILE A 1 206 ? -18.219 3.624 21.567 1.00 92.69 206 ILE A CA 1
ATOM 1631 C C . ILE A 1 206 ? -18.876 2.619 22.500 1.00 92.69 206 ILE A C 1
ATOM 1633 O O . ILE A 1 206 ? -18.690 2.692 23.707 1.00 92.69 206 ILE A O 1
ATOM 1637 N N . MET A 1 207 ? -19.652 1.689 21.965 1.00 91.44 207 MET A N 1
ATOM 1638 C CA . MET A 1 207 ? -20.194 0.549 22.695 1.00 91.44 207 MET A CA 1
ATOM 1639 C C . MET A 1 207 ? -19.863 -0.723 21.938 1.00 91.44 207 MET A C 1
ATOM 1641 O O . MET A 1 207 ? -19.963 -0.759 20.715 1.00 91.44 207 MET A O 1
ATOM 1645 N N . ILE A 1 208 ? -19.494 -1.763 22.672 1.00 92.38 208 ILE A N 1
ATOM 1646 C CA . ILE A 1 208 ? -19.220 -3.103 22.173 1.00 92.38 208 ILE A CA 1
ATOM 1647 C C . ILE A 1 208 ? -20.210 -4.040 22.838 1.00 92.38 208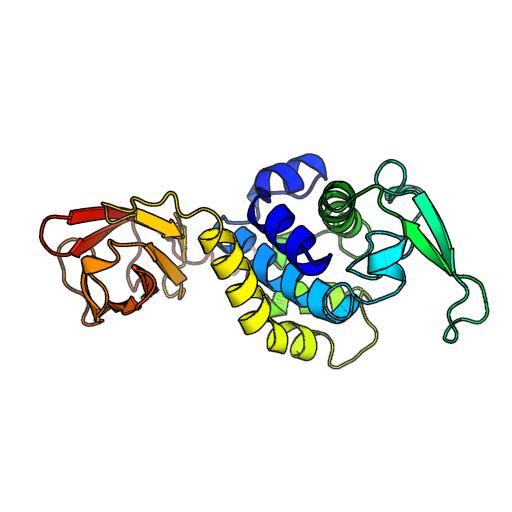 ILE A C 1
ATOM 1649 O O . ILE A 1 208 ? -20.169 -4.193 24.055 1.00 92.38 208 ILE A O 1
ATOM 1653 N N . ASP A 1 209 ? -21.112 -4.625 22.053 1.00 90.94 209 ASP A N 1
ATOM 1654 C CA . ASP A 1 209 ? -22.171 -5.520 22.539 1.00 90.94 209 ASP A CA 1
ATOM 1655 C C . ASP A 1 209 ? -22.898 -4.935 23.759 1.00 90.94 209 ASP A C 1
ATOM 1657 O O . ASP A 1 209 ? -23.041 -5.568 24.803 1.00 90.94 209 ASP A O 1
ATOM 1661 N N . ASP A 1 210 ? -23.298 -3.669 23.614 1.00 88.31 210 ASP A N 1
ATOM 1662 C CA . ASP A 1 210 ? -24.011 -2.869 24.617 1.00 88.31 210 ASP A CA 1
ATOM 1663 C C . ASP A 1 210 ? -23.209 -2.543 25.888 1.00 88.31 210 ASP A C 1
ATOM 1665 O O . ASP A 1 210 ? -23.771 -2.122 26.899 1.00 88.31 210 ASP A O 1
ATOM 1669 N N . GLN A 1 211 ? -21.880 -2.672 25.833 1.00 86.69 211 GLN A N 1
ATOM 1670 C CA . GLN A 1 211 ? -20.966 -2.285 26.908 1.00 86.69 211 GLN A CA 1
ATOM 1671 C C . GLN A 1 211 ? -20.030 -1.159 26.467 1.00 86.69 211 GLN A C 1
ATOM 1673 O O . GLN A 1 211 ? -19.418 -1.224 25.403 1.00 86.69 211 GLN A O 1
ATOM 1678 N N . PHE A 1 212 ? -19.866 -0.134 27.305 1.00 77.19 212 PHE A N 1
ATOM 1679 C CA . PHE A 1 212 ? -18.915 0.946 27.039 1.00 77.19 212 PHE A CA 1
ATOM 1680 C C . PHE A 1 212 ? -17.475 0.470 27.302 1.00 77.19 212 PHE A C 1
ATOM 1682 O O . PHE A 1 212 ? -17.141 0.142 28.445 1.00 77.19 212 PHE A O 1
ATOM 1689 N N . PRO A 1 213 ? -16.588 0.455 26.292 1.00 72.19 213 PRO A N 1
ATOM 1690 C CA . PRO A 1 213 ? -15.165 0.363 26.531 1.00 72.19 213 PRO A CA 1
ATOM 1691 C C . PRO A 1 213 ? -14.673 1.675 27.165 1.00 72.19 213 PRO A C 1
ATOM 1693 O O . PRO A 1 213 ? -15.227 2.749 26.947 1.00 72.19 213 PRO A O 1
ATOM 1696 N N . VAL A 1 214 ? -13.595 1.601 27.943 1.00 61.47 214 VAL A N 1
ATOM 1697 C CA . VAL A 1 214 ? -13.066 2.742 28.722 1.00 61.47 214 VAL A CA 1
ATOM 1698 C C . VAL A 1 214 ? -12.386 3.811 27.834 1.00 61.47 214 VAL A C 1
ATOM 1700 O O . VAL A 1 214 ? -12.042 4.888 28.311 1.00 61.47 214 VAL A O 1
ATOM 1703 N N . ALA A 1 215 ? -12.174 3.541 26.541 1.00 68.38 215 ALA A N 1
ATOM 1704 C CA . ALA A 1 215 ? -11.433 4.423 25.640 1.00 68.38 215 ALA A CA 1
ATOM 1705 C C . ALA A 1 215 ? -12.306 5.551 25.057 1.00 68.38 215 ALA A C 1
ATOM 1707 O O . ALA A 1 215 ? -13.285 5.298 24.358 1.00 68.38 215 ALA A O 1
ATOM 1708 N N . SER A 1 216 ? -11.893 6.797 25.296 1.00 78.81 216 SER A N 1
ATOM 1709 C CA . SER A 1 216 ? -12.492 8.009 24.724 1.00 78.81 216 SER A CA 1
ATOM 1710 C C . SER A 1 216 ? -11.855 8.353 23.377 1.00 78.81 216 SER A C 1
ATOM 1712 O O . SER A 1 216 ? -10.629 8.395 23.275 1.00 78.81 216 SER A O 1
ATOM 1714 N N . VAL A 1 217 ? -12.663 8.666 22.360 1.00 90.25 217 VAL A N 1
ATOM 1715 C CA . VAL A 1 217 ? -12.171 9.015 21.014 1.00 90.25 217 VAL A CA 1
ATOM 1716 C C . VAL A 1 217 ? -12.564 10.435 20.652 1.00 90.25 217 VAL A C 1
ATOM 1718 O O . VAL A 1 217 ? -13.737 10.723 20.441 1.00 90.25 217 VAL A O 1
ATOM 1721 N N . THR A 1 218 ? -11.586 11.330 20.563 1.00 92.25 218 THR A N 1
ATOM 1722 C CA . THR A 1 218 ? -11.826 12.735 20.213 1.00 92.25 218 THR A CA 1
ATOM 1723 C C . THR A 1 218 ? -11.889 12.924 18.700 1.00 92.25 218 THR A C 1
ATOM 1725 O O . THR A 1 218 ? -11.061 12.396 17.958 1.00 92.25 218 THR A O 1
ATOM 1728 N N . ILE A 1 219 ? -12.852 13.722 18.246 1.00 89.69 219 ILE A N 1
ATOM 1729 C CA . ILE A 1 219 ? -12.944 14.177 16.860 1.00 89.69 219 ILE A CA 1
ATOM 1730 C C . ILE A 1 219 ? -11.919 15.297 16.652 1.00 89.69 219 ILE A C 1
ATOM 1732 O O . ILE A 1 219 ? -11.923 16.312 17.349 1.00 89.69 219 ILE A O 1
ATOM 1736 N N . ASN A 1 220 ? -11.033 15.121 15.683 1.00 80.94 220 ASN A N 1
ATOM 1737 C CA . ASN A 1 220 ? -10.019 16.095 15.302 1.00 80.94 220 ASN A CA 1
ATOM 1738 C C . ASN A 1 220 ? -10.647 17.347 14.665 1.00 80.94 220 ASN A C 1
ATOM 1740 O O . ASN A 1 220 ? -11.792 17.334 14.223 1.00 80.94 220 ASN A O 1
ATOM 1744 N N . GLN A 1 221 ? -9.873 18.433 14.563 1.00 76.00 221 GLN A N 1
ATOM 1745 C CA . GLN A 1 221 ? -10.324 19.708 13.975 1.00 76.00 221 GLN A CA 1
ATOM 1746 C C . GLN A 1 221 ? -10.784 19.609 12.512 1.00 76.00 221 GLN A C 1
ATOM 1748 O O . GLN A 1 221 ? -11.487 20.484 12.018 1.00 76.00 221 GLN A O 1
ATOM 1753 N N . ASP A 1 222 ? -10.371 18.561 11.809 1.00 73.25 222 ASP A N 1
ATOM 1754 C CA . ASP A 1 222 ? -10.774 18.267 10.438 1.00 73.25 222 ASP A CA 1
ATOM 1755 C C . ASP A 1 222 ? -11.974 17.304 10.364 1.00 73.25 222 ASP A C 1
ATOM 1757 O O . ASP A 1 222 ? -12.255 16.755 9.301 1.00 73.25 222 ASP A O 1
ATOM 1761 N N . GLY A 1 223 ? -12.654 17.057 11.489 1.00 78.75 223 GLY A N 1
ATOM 1762 C CA . GLY A 1 223 ? -13.804 16.157 11.591 1.00 78.75 223 GLY A CA 1
ATOM 1763 C C . GLY A 1 223 ? -13.442 14.672 11.621 1.00 78.75 223 GLY A C 1
ATOM 1764 O O . GLY A 1 223 ? -14.336 13.835 11.723 1.00 78.75 223 GLY A O 1
ATOM 1765 N N . LYS A 1 224 ? -12.158 14.308 11.542 1.00 83.88 224 LYS A N 1
ATOM 1766 C CA . LYS A 1 224 ? -11.738 12.903 11.571 1.00 83.88 224 LYS A CA 1
ATOM 1767 C C . LYS A 1 224 ? -11.691 12.339 12.972 1.00 83.88 224 LYS A C 1
ATOM 1769 O O . LYS A 1 224 ? -11.281 13.010 13.911 1.00 83.88 224 LYS A O 1
ATOM 1774 N N . TRP A 1 225 ? -11.980 11.058 13.080 1.00 91.06 225 TRP A N 1
ATOM 1775 C CA . TRP A 1 225 ? -11.809 10.295 14.302 1.00 91.06 225 TRP A CA 1
ATOM 1776 C C . TRP A 1 225 ? -11.189 8.941 13.976 1.00 91.06 225 TRP A C 1
ATOM 1778 O O . TRP A 1 225 ? -11.379 8.392 12.890 1.00 91.06 225 TRP A O 1
ATOM 1788 N N . GLN A 1 226 ? -10.407 8.420 14.915 1.00 89.62 226 GLN A N 1
ATOM 1789 C CA . GLN A 1 226 ? -9.797 7.104 14.802 1.00 89.62 226 GLN A CA 1
ATOM 1790 C C . GLN A 1 226 ? -9.530 6.524 16.183 1.00 89.62 226 GLN A C 1
ATOM 1792 O O . GLN A 1 226 ? -9.260 7.267 17.127 1.00 89.62 226 GLN A O 1
ATOM 1797 N N . PHE A 1 227 ? -9.543 5.202 16.282 1.00 88.12 227 PHE A N 1
ATOM 1798 C CA . PHE A 1 227 ? -9.109 4.497 17.478 1.00 88.12 227 PHE A CA 1
ATOM 1799 C C . PHE A 1 227 ? -8.607 3.103 17.147 1.00 88.12 227 PHE A C 1
ATOM 1801 O O . PHE A 1 227 ? -9.012 2.499 16.153 1.00 88.12 227 PHE A O 1
ATOM 1808 N N . ASP A 1 228 ? -7.730 2.612 18.013 1.00 85.69 228 ASP A N 1
ATOM 1809 C CA . ASP A 1 228 ? -7.244 1.244 17.975 1.00 85.69 228 ASP A CA 1
ATOM 1810 C C . ASP A 1 228 ? -8.003 0.427 19.031 1.00 85.69 228 ASP A C 1
ATOM 1812 O O . ASP A 1 228 ? -8.274 0.912 20.134 1.00 85.69 228 ASP A O 1
ATOM 1816 N N . PHE A 1 229 ? -8.390 -0.799 18.689 1.00 88.81 229 PHE A N 1
ATOM 1817 C CA . PHE A 1 229 ? -9.141 -1.689 19.568 1.00 88.81 229 PHE A CA 1
ATOM 1818 C C . PHE A 1 229 ? -8.657 -3.134 19.441 1.00 88.81 229 PHE A C 1
ATOM 1820 O O . PHE A 1 229 ? -8.056 -3.517 18.439 1.00 88.81 229 PHE A O 1
ATOM 1827 N N . VAL A 1 230 ? -8.940 -3.935 20.468 1.00 89.06 230 VAL A N 1
ATOM 1828 C CA . VAL A 1 230 ? -8.640 -5.367 20.508 1.00 89.06 230 VAL A CA 1
ATOM 1829 C C . VAL A 1 230 ? -9.780 -6.124 21.173 1.00 89.06 230 VAL A C 1
ATOM 1831 O O . VAL A 1 230 ? -10.198 -5.800 22.288 1.00 89.06 230 VAL A O 1
ATOM 1834 N N . PHE A 1 231 ? -10.275 -7.163 20.504 1.00 90.50 231 PHE A N 1
ATOM 1835 C CA . PHE A 1 231 ? -11.257 -8.064 21.097 1.00 90.50 231 PHE A CA 1
ATOM 1836 C C . PHE A 1 231 ? -10.571 -9.130 21.946 1.00 90.50 231 PHE A C 1
ATOM 1838 O O . PHE A 1 231 ? -9.578 -9.732 21.543 1.00 90.50 231 PHE A O 1
ATOM 1845 N N . LYS A 1 232 ? -11.136 -9.376 23.131 1.00 91.12 232 LYS A N 1
ATOM 1846 C CA . LYS A 1 232 ? -10.685 -10.416 24.073 1.00 91.12 232 LYS A CA 1
ATOM 1847 C C . LYS A 1 232 ? -11.567 -11.664 24.061 1.00 91.12 232 LYS A C 1
ATOM 1849 O O . LYS A 1 232 ? -11.342 -12.577 24.847 1.00 91.12 232 LYS A O 1
ATOM 1854 N N . GLN A 1 233 ? -12.585 -11.680 23.209 1.00 90.56 233 GLN A N 1
ATOM 1855 C CA . GLN A 1 233 ? -13.527 -12.780 23.045 1.00 90.56 233 GLN A CA 1
ATOM 1856 C C . GLN A 1 233 ? -13.892 -12.912 21.566 1.00 90.56 233 GLN A C 1
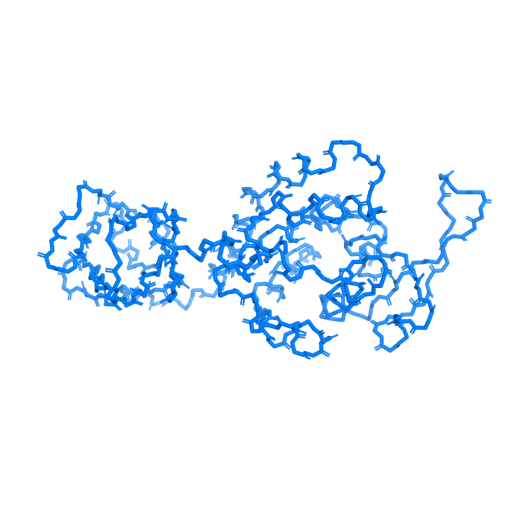ATOM 1858 O O . GLN A 1 233 ? -14.007 -11.898 20.875 1.00 90.56 233 GLN A O 1
ATOM 1863 N N . GLU A 1 234 ? -14.061 -14.150 21.109 1.00 92.62 234 GLU A N 1
ATOM 1864 C CA . GLU A 1 234 ? -14.472 -14.480 19.743 1.00 92.62 234 GLU A CA 1
ATOM 1865 C C . GLU A 1 234 ? -15.967 -14.202 19.494 1.00 92.62 234 GLU A C 1
ATOM 1867 O O . GLU A 1 234 ? -16.716 -13.857 20.415 1.00 92.62 234 GLU A O 1
ATOM 1872 N N . GLY A 1 235 ? -16.392 -14.363 18.241 1.00 93.56 235 GLY A N 1
ATOM 1873 C CA . GLY A 1 235 ? -17.782 -14.242 17.805 1.00 93.56 235 GLY A CA 1
ATOM 1874 C C . GLY A 1 235 ? -18.065 -12.986 16.985 1.00 93.56 235 GLY A C 1
ATOM 1875 O O . GLY A 1 235 ? -17.185 -12.163 16.737 1.00 93.56 235 GLY A O 1
ATOM 1876 N N . ASP A 1 236 ? -19.314 -12.842 16.551 1.00 94.38 236 ASP A N 1
ATOM 1877 C CA . ASP A 1 236 ? -19.775 -11.647 15.846 1.00 94.38 236 ASP A CA 1
ATOM 1878 C C . ASP A 1 236 ? -20.001 -10.518 16.852 1.00 94.38 236 ASP A C 1
ATOM 1880 O O . ASP A 1 236 ? -20.891 -10.589 17.698 1.00 94.38 236 ASP A O 1
ATOM 1884 N N . ARG A 1 237 ? -19.175 -9.474 16.770 1.00 94.31 237 ARG A N 1
ATOM 1885 C CA . ARG A 1 237 ? -19.193 -8.345 17.701 1.00 94.31 237 ARG A CA 1
ATOM 1886 C C . ARG A 1 237 ? -19.884 -7.156 17.059 1.00 94.31 237 ARG A C 1
ATOM 1888 O O . ARG A 1 237 ? -19.546 -6.751 15.940 1.00 94.31 237 ARG A O 1
ATOM 1895 N N . ARG A 1 238 ? -20.833 -6.569 17.783 1.00 94.31 238 ARG A N 1
ATOM 1896 C CA . ARG A 1 238 ? -21.500 -5.329 17.392 1.00 94.31 238 ARG A CA 1
ATOM 1897 C C . ARG A 1 238 ? -20.799 -4.151 18.047 1.00 94.31 238 ARG A C 1
ATOM 1899 O O . ARG A 1 238 ? -20.724 -4.066 19.269 1.00 94.31 238 ARG A O 1
ATOM 1906 N N . MET A 1 239 ? -20.338 -3.216 17.229 1.00 93.88 239 MET A N 1
ATOM 1907 C CA . MET A 1 239 ? -19.769 -1.951 17.670 1.00 93.88 239 MET A CA 1
ATOM 1908 C C . MET A 1 239 ? -20.703 -0.810 17.276 1.00 93.88 239 MET A C 1
ATOM 1910 O O . MET A 1 239 ? -21.055 -0.669 16.108 1.00 93.88 239 MET A O 1
ATOM 1914 N N . ILE A 1 240 ? -21.102 0.004 18.246 1.00 93.81 240 ILE A N 1
ATOM 1915 C CA . ILE A 1 240 ? -21.955 1.174 18.039 1.00 93.81 240 ILE A CA 1
ATOM 1916 C C . ILE A 1 240 ? -21.142 2.412 18.392 1.00 93.81 240 ILE A C 1
ATOM 1918 O O . ILE A 1 240 ? -20.630 2.523 19.501 1.00 93.81 240 ILE A O 1
ATOM 1922 N N . ILE A 1 241 ? -21.025 3.340 17.451 1.00 93.38 241 ILE A N 1
ATOM 1923 C CA . ILE A 1 241 ? -20.320 4.608 17.618 1.00 93.38 241 ILE A CA 1
ATOM 1924 C C . ILE A 1 241 ? -21.367 5.712 17.590 1.00 93.38 241 ILE A C 1
ATOM 1926 O O . ILE A 1 241 ? -22.137 5.804 16.634 1.00 93.38 241 ILE A O 1
ATOM 1930 N N . THR A 1 242 ? -21.416 6.54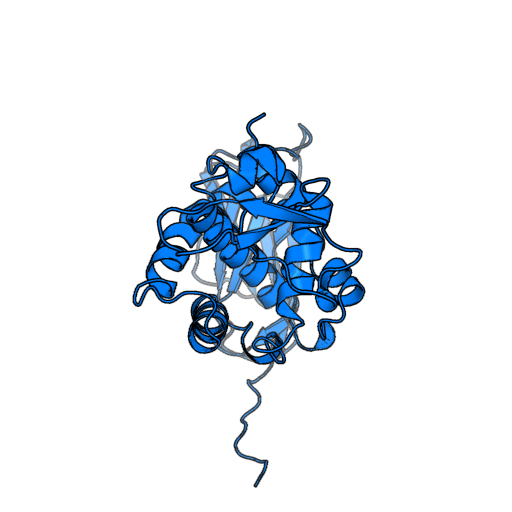1 18.627 1.00 92.38 242 THR A N 1
ATOM 1931 C CA . THR A 1 242 ? -22.420 7.596 18.754 1.00 92.38 242 THR A CA 1
ATOM 1932 C C . THR A 1 242 ? -21.809 8.956 19.057 1.00 92.38 242 THR A C 1
ATOM 1934 O O . THR A 1 242 ? -20.778 9.086 19.724 1.00 92.38 242 THR A O 1
ATOM 1937 N N . ILE A 1 243 ? -22.477 9.992 18.550 1.00 91.94 243 ILE A N 1
ATOM 1938 C CA . ILE A 1 243 ? -22.222 11.390 18.891 1.00 91.94 243 ILE A CA 1
ATOM 1939 C C . ILE A 1 243 ? -23.521 12.180 18.783 1.00 91.94 243 ILE A C 1
ATOM 1941 O O . ILE A 1 243 ? -24.118 12.264 17.713 1.00 91.94 243 ILE A O 1
ATOM 1945 N N . ASN A 1 244 ? -23.952 12.783 19.891 1.00 87.19 244 ASN A N 1
ATOM 1946 C CA . ASN A 1 244 ? -25.236 13.484 19.990 1.00 87.19 244 ASN A CA 1
ATOM 1947 C C . ASN A 1 244 ? -26.405 12.595 19.503 1.00 87.19 244 ASN A C 1
ATOM 1949 O O . ASN A 1 244 ? -26.730 11.595 20.133 1.00 87.19 244 ASN A O 1
ATOM 1953 N N . ASP A 1 245 ? -27.016 12.967 18.380 1.00 85.50 245 ASP A N 1
ATOM 1954 C CA . ASP A 1 245 ? -28.139 12.325 17.703 1.00 85.50 245 ASP A CA 1
ATOM 1955 C C . ASP A 1 245 ? -27.725 11.277 16.654 1.00 85.50 245 ASP A C 1
ATOM 1957 O O . ASP A 1 245 ? -28.578 10.611 16.069 1.00 85.50 245 ASP A O 1
ATOM 1961 N N . GLN A 1 246 ? -26.426 11.120 16.394 1.00 90.38 246 GLN A N 1
ATOM 1962 C CA . GLN A 1 246 ? -25.910 10.270 15.323 1.00 90.38 246 GLN A CA 1
ATOM 1963 C C . GLN A 1 246 ? -25.390 8.946 15.857 1.00 90.38 246 GLN A C 1
ATOM 1965 O O . GLN A 1 246 ? -24.741 8.890 16.902 1.00 90.38 246 GLN A O 1
ATOM 1970 N N . THR A 1 247 ? -25.667 7.882 15.107 1.00 91.62 247 THR A N 1
ATOM 1971 C CA . THR A 1 247 ? -25.264 6.514 15.428 1.00 91.62 247 THR A CA 1
ATOM 1972 C C . THR A 1 247 ? -24.734 5.822 14.180 1.00 91.62 247 THR A C 1
ATOM 1974 O O . THR A 1 247 ? -25.329 5.919 13.109 1.00 91.62 247 THR A O 1
ATOM 1977 N N . LEU A 1 248 ? -23.632 5.101 14.342 1.00 91.06 248 LEU A N 1
ATOM 1978 C CA . LEU A 1 248 ? -23.005 4.264 13.332 1.00 91.06 248 LEU A CA 1
ATOM 1979 C C . LEU A 1 248 ? -22.807 2.863 13.918 1.00 91.06 248 LEU A C 1
ATOM 1981 O O . LEU A 1 248 ? -22.103 2.704 14.913 1.00 91.06 248 LEU A O 1
ATOM 1985 N N . GLU A 1 249 ? -23.424 1.853 13.306 1.00 93.56 249 GLU A N 1
ATOM 1986 C CA . GLU A 1 249 ? -23.235 0.444 13.671 1.00 93.56 249 GLU A CA 1
ATOM 1987 C C . GLU A 1 249 ? -22.210 -0.212 12.739 1.00 93.56 249 GLU A C 1
ATOM 1989 O O . GLU A 1 249 ? -22.268 -0.061 11.518 1.00 93.56 249 GLU A O 1
ATOM 1994 N N . ILE A 1 250 ? -21.293 -0.977 13.325 1.00 91.56 250 ILE A N 1
ATOM 1995 C CA . ILE A 1 250 ? -20.299 -1.793 12.633 1.00 91.56 250 ILE A CA 1
ATOM 1996 C C . ILE A 1 250 ? -20.382 -3.210 13.196 1.00 91.56 250 ILE A C 1
ATOM 1998 O O . ILE A 1 250 ? -20.544 -3.403 14.403 1.00 91.56 250 ILE A O 1
ATOM 2002 N N . ARG A 1 251 ? -20.247 -4.212 12.327 1.00 90.94 251 ARG A N 1
ATOM 2003 C CA . ARG A 1 251 ? -20.150 -5.621 12.720 1.00 90.94 251 ARG A CA 1
ATOM 2004 C C . ARG A 1 251 ? -18.786 -6.163 12.347 1.00 90.94 251 ARG A C 1
ATOM 2006 O O . ARG A 1 251 ? -18.356 -5.995 11.207 1.00 90.94 251 ARG A O 1
ATOM 2013 N N . ILE A 1 252 ? -18.132 -6.797 13.311 1.00 88.56 252 ILE A N 1
ATOM 2014 C CA . ILE A 1 252 ? -16.797 -7.365 13.150 1.00 88.56 252 ILE A CA 1
ATOM 2015 C C . ILE A 1 252 ? -16.841 -8.804 13.641 1.00 88.56 252 ILE A C 1
ATOM 2017 O O . ILE A 1 252 ? -17.188 -9.059 14.792 1.00 88.56 252 ILE A O 1
ATOM 2021 N N . LYS A 1 253 ? -16.477 -9.743 12.773 1.00 91.50 253 LYS A N 1
ATOM 2022 C CA . LYS A 1 253 ? -16.326 -11.149 13.135 1.00 91.50 253 LYS A CA 1
ATOM 2023 C C . LYS A 1 253 ? -14.971 -11.364 13.807 1.00 91.50 253 LYS A C 1
ATOM 2025 O O . LYS A 1 253 ? -13.942 -10.996 13.251 1.00 91.50 253 LYS A O 1
ATOM 2030 N N . VAL A 1 254 ? -14.955 -11.938 15.002 1.00 91.75 254 VAL A N 1
ATOM 2031 C CA . VAL A 1 254 ? -13.717 -12.245 15.727 1.00 91.75 254 VAL A CA 1
ATOM 2032 C C . VAL A 1 254 ? -13.480 -13.742 15.685 1.00 91.75 254 VAL A C 1
ATOM 2034 O O . VAL A 1 254 ? -14.311 -14.510 16.169 1.00 91.75 254 VAL A O 1
ATOM 2037 N N . VAL A 1 255 ? -12.355 -14.152 15.106 1.00 89.31 255 VAL A N 1
ATOM 2038 C CA . VAL A 1 255 ? -11.986 -15.561 14.921 1.00 89.31 255 VAL A CA 1
ATOM 2039 C C . VAL A 1 255 ? -10.796 -15.934 15.799 1.00 89.31 255 VAL A C 1
ATOM 2041 O O . VAL A 1 255 ? -9.919 -15.112 16.053 1.00 89.31 255 VAL A O 1
ATOM 2044 N N . VAL A 1 256 ? -10.746 -17.171 16.285 1.00 87.88 256 VAL A N 1
ATOM 2045 C CA . VAL A 1 256 ? -9.554 -17.687 16.974 1.00 87.88 256 VAL A CA 1
ATOM 2046 C C . VAL A 1 256 ? -8.453 -17.927 15.931 1.00 87.88 256 VAL A C 1
ATOM 2048 O O . VAL A 1 256 ? -8.762 -18.443 14.853 1.00 87.88 256 VAL A O 1
ATOM 2051 N N . PRO A 1 257 ? -7.188 -17.558 16.211 1.00 72.56 257 PRO A N 1
ATOM 2052 C CA . PRO A 1 257 ? -6.074 -17.853 15.317 1.00 72.56 257 PRO A CA 1
ATOM 2053 C C . PRO A 1 257 ? -6.009 -19.355 15.023 1.00 72.56 257 PRO A C 1
ATOM 2055 O O . PRO A 1 257 ? -6.075 -20.169 15.944 1.00 72.56 257 PRO A O 1
ATOM 2058 N N . PHE A 1 258 ? -5.868 -19.733 13.753 1.00 59.22 258 PHE A N 1
ATOM 2059 C CA . PHE A 1 258 ? -5.621 -21.127 13.387 1.00 59.22 258 PHE A CA 1
ATOM 2060 C C . PHE A 1 258 ? -4.280 -21.574 13.990 1.00 59.22 258 PHE A C 1
ATOM 2062 O O . PHE A 1 258 ? -3.225 -21.073 13.600 1.00 59.22 258 PHE A O 1
ATOM 2069 N N . ASP A 1 259 ? -4.304 -22.514 14.940 1.00 51.62 259 ASP A N 1
ATOM 2070 C CA . ASP A 1 259 ? -3.078 -23.114 15.467 1.00 51.62 259 ASP A CA 1
ATOM 2071 C C . ASP A 1 259 ? -2.558 -24.131 14.437 1.00 51.62 259 ASP A C 1
ATOM 2073 O O . ASP A 1 259 ? -3.181 -25.158 14.168 1.00 51.62 259 ASP A O 1
ATOM 2077 N N . HIS A 1 260 ? -1.407 -23.849 13.826 1.00 49.56 260 HIS A N 1
ATOM 2078 C CA . HIS A 1 260 ? -0.764 -24.721 12.833 1.00 49.56 260 HIS A CA 1
ATOM 2079 C C . HIS A 1 260 ? -0.203 -26.032 13.426 1.00 49.56 260 HIS A C 1
ATOM 2081 O O . HIS A 1 260 ? 0.561 -26.730 12.760 1.00 49.56 260 HIS A O 1
ATOM 2087 N N . LYS A 1 261 ? -0.544 -26.380 14.671 1.00 45.66 261 LYS A N 1
ATOM 2088 C CA . LYS A 1 261 ? 0.001 -27.550 15.375 1.00 45.66 261 LYS A CA 1
ATOM 2089 C C . LYS A 1 261 ? -0.699 -28.877 15.089 1.00 45.66 261 LYS A C 1
ATOM 2091 O O . LYS A 1 261 ? -0.124 -29.903 15.430 1.00 45.66 261 LYS A O 1
ATOM 2096 N N . ASP A 1 262 ? -1.846 -28.878 14.414 1.00 42.88 262 ASP A N 1
ATOM 2097 C CA . ASP A 1 262 ? -2.622 -30.108 14.176 1.00 42.88 262 ASP A CA 1
ATOM 2098 C C . ASP A 1 262 ? -2.441 -30.716 12.773 1.00 42.88 262 ASP A C 1
ATOM 2100 O O . ASP A 1 262 ? -3.222 -31.565 12.347 1.00 42.88 262 ASP A O 1
ATOM 2104 N N . ILE A 1 263 ? -1.391 -30.323 12.044 1.00 43.81 263 ILE A N 1
ATOM 2105 C CA . ILE A 1 263 ? -0.970 -31.021 10.821 1.00 43.81 263 ILE A CA 1
ATOM 2106 C C . ILE A 1 263 ? 0.410 -31.637 11.069 1.00 43.81 263 ILE A C 1
ATOM 2108 O O . ILE A 1 263 ? 1.440 -31.084 10.681 1.00 43.81 263 ILE A O 1
ATOM 2112 N N . THR A 1 264 ? 0.410 -32.784 11.746 1.00 40.31 264 THR A N 1
ATOM 2113 C CA . THR A 1 264 ? 1.512 -33.762 11.758 1.00 40.31 264 THR A CA 1
ATOM 2114 C C . THR A 1 264 ? 1.055 -35.055 11.123 1.00 40.31 264 THR A C 1
ATOM 2116 O O . THR A 1 264 ? -0.046 -35.511 11.506 1.00 40.31 264 THR A O 1
#

Foldseek 3Di:
DALLLVLLLVLLPDDVLVLCVVLVHPSVLAFPQLSVQVSLLVNLQLCVQCVSQPRPCCVVQVASNQAFDDPPQCPPLFDWDWDDDPVDPGTTTGGRGPHSVSNVSSVSNSCCDPPNPPLSVQSPHSLSSQVSCVVRPSDPDPCSSVSSVVCSVVSVVSSVVSVVVPDPPCQQAKDWPDDGQEDEAFDKDKTKTFHDLVQAQPWKFKAKPNHTDPDTWGQHNSRMIMDIDHHNDFAWIWMWIDDDPHIDIDIYGYHHPPDPPPPD

Organism: NCBI:txid2005467